Protein 5ZKE (pdb70)

Structure (mmCIF, N/CA/C/O backbone):
data_5ZKE
#
_entry.id   5ZKE
#
_cell.length_a   59.146
_cell.length_b   74.618
_cell.length_c   77.452
_cell.angle_alpha   90.000
_cell.angle_beta   90.000
_cell.angle_gamma   90.000
#
_symmetry.space_group_name_H-M   'P 21 21 21'
#
loop_
_entity.id
_entity.type
_entity.pdbx_description
1 polymer 'Aminoacyl tRNA Synthetase Complex-Interacting Multifunctional Protein p43'
2 water water
#
loop_
_atom_site.group_PDB
_atom_site.id
_atom_site.type_symbol
_atom_site.label_atom_id
_atom_site.label_alt_id
_atom_site.label_comp_id
_atom_site.label_asym_id
_atom_site.label_entity_id
_atom_site.label_seq_id
_atom_site.pdbx_PDB_ins_code
_atom_site.Cartn_x
_atom_site.Cartn_y
_atom_site.Cartn_z
_atom_site.occupancy
_atom_site.B_iso_or_equiv
_atom_site.auth_seq_id
_atom_site.auth_comp_id
_atom_site.auth_asym_id
_atom_site.auth_atom_id
_atom_site.pdbx_PDB_model_num
ATOM 1 N N . GLY A 1 1 ? -24.776 12.943 -21.735 1.00 30.41 -3 GLY B N 1
ATOM 2 C CA . GLY A 1 1 ? -24.648 13.214 -20.283 1.00 31.99 -3 GLY B CA 1
ATOM 3 C C . GLY A 1 1 ? -23.192 13.196 -19.881 1.00 33.00 -3 GLY B C 1
ATOM 4 O O . GLY A 1 1 ? -22.363 12.627 -20.584 1.00 34.56 -3 GLY B O 1
ATOM 10 N N . ALA A 1 2 ? -22.886 13.799 -18.743 1.00 33.88 -2 ALA B N 1
ATOM 11 C CA . ALA A 1 2 ? -21.515 13.824 -18.248 1.00 35.24 -2 ALA B CA 1
ATOM 12 C C . ALA A 1 2 ? -21.115 12.457 -17.710 1.00 37.80 -2 ALA B C 1
ATOM 13 O O . ALA A 1 2 ? -21.941 11.723 -17.159 1.00 39.23 -2 ALA B O 1
ATOM 20 N N . MET A 1 3 ? -19.827 12.123 -17.870 1.00 37.77 -1 MET B N 1
ATOM 21 C CA . MET A 1 3 ? -19.241 10.938 -17.254 1.00 39.94 -1 MET B CA 1
ATOM 22 C C . MET A 1 3 ? -18.970 11.213 -15.780 1.00 40.78 -1 MET B C 1
ATOM 23 O O . MET A 1 3 ? -18.603 12.327 -15.399 1.00 41.55 -1 MET B O 1
ATOM 37 N N . ALA A 1 4 ? -19.109 10.184 -14.956 1.00 40.11 0 ALA B N 1
ATOM 38 C CA . ALA A 1 4 ? -18.871 10.341 -13.529 1.00 39.47 0 ALA B CA 1
ATOM 39 C C . ALA A 1 4 ? -17.386 10.541 -13.231 1.00 37.39 0 ALA B C 1
ATOM 40 O O . ALA A 1 4 ? -16.521 9.861 -13.789 1.00 38.19 0 ALA B O 1
ATOM 47 N N . MET A 1 5 ? -17.095 11.480 -12.341 1.00 35.14 1 MET B N 1
ATOM 48 C CA . MET A 1 5 ? -15.740 11.685 -11.826 1.00 36.83 1 MET B CA 1
ATOM 49 C C . MET A 1 5 ? -15.585 11.073 -10.443 1.00 32.55 1 MET B C 1
ATOM 50 O O . MET A 1 5 ? -14.546 11.235 -9.790 1.00 32.14 1 MET B O 1
ATOM 81 N N . VAL A 1 7 ? -16.295 7.287 -8.889 1.00 21.02 3 VAL B N 1
ATOM 82 C CA . VAL A 1 7 ? -16.680 5.932 -9.287 1.00 22.11 3 VAL B CA 1
ATOM 83 C C . VAL A 1 7 ? -16.129 4.892 -8.341 1.00 21.09 3 VAL B C 1
ATOM 84 O O . VAL A 1 7 ? -14.928 4.842 -8.094 1.00 22.95 3 VAL B O 1
ATOM 97 N N . LEU A 1 8 ? -17.009 4.029 -7.860 1.00 20.18 4 LEU B N 1
ATOM 98 C CA . LEU A 1 8 ? -16.667 2.937 -6.956 1.00 20.10 4 LEU B CA 1
ATOM 99 C C . LEU A 1 8 ? -16.874 1.634 -7.714 1.00 20.57 4 LEU B C 1
ATOM 100 O O . LEU A 1 8 ? -17.980 1.342 -8.167 1.00 22.99 4 LEU B O 1
ATOM 116 N N . THR A 1 9 ? -15.811 0.878 -7.889 1.00 20.74 5 THR B N 1
ATOM 117 C CA A THR A 1 9 ? -15.902 -0.429 -8.534 0.54 22.49 5 THR B CA 1
ATOM 118 C CA B THR A 1 9 ? -15.868 -0.416 -8.538 0.46 20.88 5 THR B CA 1
ATOM 119 C C . THR A 1 9 ? -15.853 -1.505 -7.472 1.00 22.45 5 THR B C 1
ATOM 120 O O . THR A 1 9 ? -15.011 -1.465 -6.564 1.00 20.84 5 THR B O 1
ATOM 141 N N . LEU A 1 10 ? -16.796 -2.436 -7.572 1.00 22.89 6 LEU B N 1
ATOM 142 C CA . LEU A 1 10 ? -17.042 -3.449 -6.560 1.00 25.58 6 LEU B CA 1
ATOM 143 C C . LEU A 1 10 ? -17.173 -4.798 -7.247 1.00 26.13 6 LEU B C 1
ATOM 144 O O . LEU A 1 10 ? -17.254 -4.886 -8.474 1.00 28.97 6 LEU B O 1
ATOM 160 N N . VAL A 1 11 ? -17.218 -5.852 -6.429 1.00 23.72 7 VAL B N 1
ATOM 161 C CA . VAL A 1 11 ? -17.249 -7.231 -6.919 1.00 24.70 7 VAL B CA 1
ATOM 162 C C . VAL A 1 11 ? -18.523 -7.907 -6.418 1.00 25.85 7 VAL B C 1
ATOM 163 O O . VAL A 1 11 ? -18.808 -7.896 -5.219 1.00 25.91 7 VAL B O 1
ATOM 176 N N . GLN A 1 12 ? -19.264 -8.531 -7.326 1.00 29.17 8 GLN B N 1
ATOM 177 C CA . GLN A 1 12 ? -20.451 -9.254 -6.915 1.00 31.67 8 GLN B CA 1
ATOM 178 C C . GLN A 1 12 ? -20.058 -10.452 -6.053 1.00 31.86 8 GLN B C 1
ATOM 179 O O . GLN A 1 12 ? -19.026 -11.096 -6.279 1.00 31.74 8 GLN B O 1
ATOM 193 N N . ASP A 1 13 ? -20.875 -10.725 -5.039 1.00 35.02 9 ASP B N 1
ATOM 194 C CA . ASP A 1 13 ? -20.708 -11.894 -4.174 1.00 38.43 9 ASP B CA 1
ATOM 195 C C . ASP A 1 13 ? -19.363 -11.869 -3.447 1.00 37.24 9 ASP B C 1
ATOM 196 O O . ASP A 1 13 ? -18.711 -12.899 -3.273 1.00 40.65 9 ASP B O 1
ATOM 205 N N . ASP A 1 14 ? -18.930 -10.679 -3.035 1.00 30.32 10 ASP B N 1
ATOM 206 C CA . ASP A 1 14 ? -17.680 -10.502 -2.303 1.00 28.55 10 ASP B CA 1
ATOM 207 C C . ASP A 1 14 ? -18.002 -9.782 -1.001 1.00 24.99 10 ASP B C 1
ATOM 208 O O . ASP A 1 14 ? -18.591 -8.692 -1.017 1.00 24.04 10 ASP B O 1
ATOM 217 N N . VAL A 1 15 ? -17.634 -10.399 0.124 1.00 22.85 11 VAL B N 1
ATOM 218 C CA . VAL A 1 15 ? -17.912 -9.801 1.430 1.00 21.15 11 VAL B CA 1
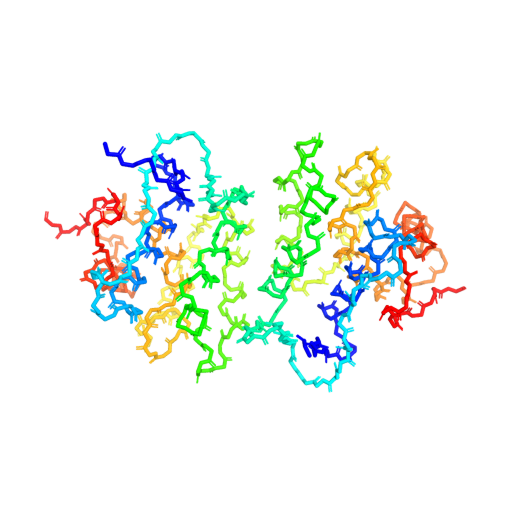ATOM 219 C C . VAL A 1 15 ? -17.339 -8.392 1.526 1.00 19.46 11 VAL B C 1
ATOM 220 O O . VAL A 1 15 ? -17.982 -7.489 2.075 1.00 19.81 11 VAL B O 1
ATOM 233 N N . LYS A 1 16 ? -16.114 -8.182 1.033 1.00 19.38 12 LYS B N 1
ATOM 234 C CA . LYS A 1 16 ? -15.493 -6.862 1.181 1.00 18.94 12 LYS B CA 1
ATOM 235 C C . LYS A 1 16 ? -16.240 -5.797 0.391 1.00 18.62 12 LYS B C 1
ATOM 236 O O . LYS A 1 16 ? -16.367 -4.660 0.856 1.00 18.83 12 LYS B O 1
ATOM 255 N N . SER A 1 17 ? -16.788 -6.160 -0.759 1.00 17.85 13 SER B N 1
ATOM 256 C CA . SER A 1 17 ? -17.624 -5.235 -1.516 1.00 18.85 13 SER B CA 1
ATOM 257 C C . SER A 1 17 ? -18.953 -4.993 -0.828 1.00 17.90 13 SER B C 1
ATOM 258 O O . SER A 1 17 ? -19.489 -3.871 -0.868 1.00 19.31 13 SER B O 1
ATOM 266 N N . ASP A 1 18 ? -19.526 -6.039 -0.234 1.00 18.57 14 ASP B N 1
ATOM 267 C CA . ASP A 1 18 ? -20.750 -5.866 0.531 1.00 19.01 14 ASP B CA 1
ATOM 268 C C . ASP A 1 18 ? -20.537 -4.871 1.676 1.00 16.21 14 ASP B C 1
ATOM 269 O O . ASP A 1 18 ? -21.416 -4.048 1.978 1.00 17.26 14 ASP B O 1
ATOM 278 N N . ILE A 1 19 ? -19.363 -4.916 2.313 1.00 16.32 15 ILE B N 1
ATOM 279 C CA . ILE A 1 19 ? -19.049 -3.950 3.366 1.00 15.14 15 ILE B CA 1
ATOM 280 C C . ILE A 1 19 ? -19.128 -2.531 2.818 1.00 16.11 15 ILE B C 1
ATOM 281 O O . ILE A 1 19 ? -19.746 -1.647 3.415 1.00 16.73 15 ILE B O 1
ATOM 297 N N . LEU A 1 20 ? -18.510 -2.295 1.672 1.00 16.43 16 LEU B N 1
ATOM 298 C CA . LEU A 1 20 ? -18.512 -0.951 1.109 1.00 17.43 16 LEU B CA 1
ATOM 299 C C . LEU A 1 20 ? -19.919 -0.502 0.734 1.00 15.93 16 LEU B C 1
ATOM 300 O O . LEU A 1 20 ? -20.262 0.663 0.936 1.00 17.35 16 LEU B O 1
ATOM 316 N N . LYS A 1 21 ? -20.737 -1.389 0.157 1.00 17.21 17 LYS B N 1
ATOM 317 C CA . LYS A 1 21 ? -22.118 -1.025 -0.144 1.00 17.90 17 LYS B CA 1
ATOM 318 C C . LYS A 1 21 ? -22.876 -0.655 1.122 1.00 16.95 17 LYS B C 1
ATOM 319 O O . LYS A 1 21 ? -23.685 0.281 1.122 1.00 19.02 17 LYS B O 1
ATOM 338 N N . LEU A 1 22 ? -22.675 -1.411 2.193 1.00 17.03 18 LEU B N 1
ATOM 339 C CA . LEU A 1 22 ? -23.366 -1.127 3.449 1.00 17.80 18 LEU B CA 1
ATOM 340 C C . LEU A 1 22 ? -22.851 0.149 4.099 1.00 17.75 18 LEU B C 1
ATOM 341 O O . LEU A 1 22 ? -23.625 0.884 4.736 1.00 17.82 18 LEU B O 1
ATOM 357 N N . VAL A 1 23 ? -21.566 0.468 3.905 1.00 17.47 19 VAL B N 1
ATOM 358 C CA . VAL A 1 23 ? -21.066 1.769 4.350 1.00 17.74 19 VAL B CA 1
ATOM 359 C C . VAL A 1 23 ? -21.786 2.907 3.627 1.00 16.88 19 VAL B C 1
ATOM 360 O O . VAL A 1 23 ? -22.195 3.891 4.254 1.00 18.11 19 VAL B O 1
ATOM 373 N N . LEU A 1 24 ? -21.963 2.790 2.310 1.00 16.90 20 LEU B N 1
ATOM 374 C CA . LEU A 1 24 ? -22.698 3.822 1.576 1.00 17.59 20 LEU B CA 1
ATOM 375 C C . LEU A 1 24 ? -24.124 3.930 2.098 1.00 18.48 20 LEU B C 1
ATOM 376 O O . LEU A 1 24 ? -24.641 5.038 2.288 1.00 19.98 20 LEU B O 1
ATOM 392 N N . ASP A 1 25 ? -24.780 2.788 2.347 1.00 18.83 21 ASP B N 1
ATOM 393 C CA . ASP A 1 25 ? -26.137 2.828 2.880 1.00 20.39 21 ASP B CA 1
ATOM 394 C C . ASP A 1 25 ? -26.175 3.483 4.270 1.00 19.91 21 ASP B C 1
ATOM 395 O O . ASP A 1 25 ? -27.114 4.226 4.588 1.00 21.66 21 ASP B O 1
ATOM 404 N N . PHE A 1 26 ? -25.178 3.198 5.120 1.00 19.05 22 PHE B N 1
ATOM 405 C CA . PHE A 1 26 ? -25.043 3.863 6.419 1.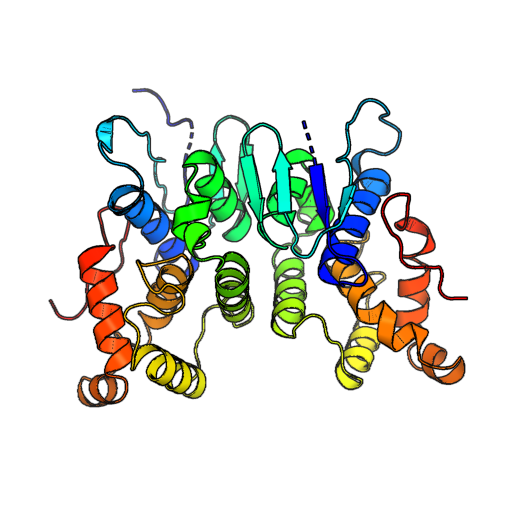00 19.41 22 PHE B CA 1
ATOM 406 C C . PHE A 1 26 ? -24.894 5.369 6.259 1.00 20.70 22 PHE B C 1
ATOM 407 O O . PHE A 1 26 ? -25.542 6.155 6.976 1.00 22.19 22 PHE B O 1
ATOM 424 N N . ILE A 1 27 ? -24.044 5.790 5.322 1.00 20.07 23 ILE B N 1
ATOM 425 C CA . ILE A 1 27 ? -23.853 7.215 5.096 1.00 21.17 23 ILE B CA 1
ATOM 426 C C . ILE A 1 27 ? -25.182 7.851 4.722 1.00 24.06 23 ILE B C 1
ATOM 427 O O . ILE A 1 27 ? -25.567 8.894 5.270 1.00 26.47 23 ILE B O 1
ATOM 443 N N . LYS A 1 28 ? -25.943 7.191 3.856 1.00 24.46 24 LYS B N 1
ATOM 444 C CA . LYS A 1 28 ? -27.229 7.751 3.451 1.00 28.95 24 LYS B CA 1
ATOM 445 C C . LYS A 1 28 ? -28.208 7.785 4.626 1.00 30.57 24 LYS B C 1
ATOM 446 O O . LYS A 1 28 ? -28.946 8.765 4.797 1.00 34.86 24 LYS B O 1
ATOM 465 N N . ALA A 1 29 ? -28.233 6.735 5.447 1.00 31.25 25 ALA B N 1
ATOM 466 C CA . ALA A 1 29 ? -29.265 6.563 6.472 1.00 34.37 25 ALA B CA 1
ATOM 467 C C . ALA A 1 29 ? -28.952 7.297 7.767 1.00 36.61 25 ALA B C 1
ATOM 468 O O . ALA A 1 29 ? -29.866 7.840 8.411 1.00 39.14 25 ALA B O 1
ATOM 475 N N . VAL A 1 30 ? -27.682 7.322 8.160 1.00 36.71 26 VAL B N 1
ATOM 476 C CA . VAL A 1 30 ? -27.272 7.854 9.453 1.00 37.34 26 VAL B CA 1
ATOM 477 C C . VAL A 1 30 ? -26.608 9.219 9.320 1.00 36.51 26 VAL B C 1
ATOM 478 O O . VAL A 1 30 ? -26.785 10.080 10.181 1.00 37.62 26 VAL B O 1
ATOM 491 N N . VAL A 1 31 ? -25.852 9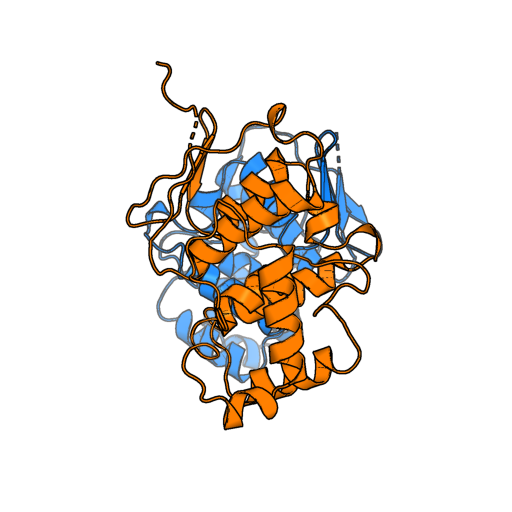.446 8.248 1.00 36.07 27 VAL B N 1
ATOM 492 C CA . VAL A 1 31 ? -24.979 10.615 8.193 1.00 37.16 27 VAL B CA 1
ATOM 493 C C . VAL A 1 31 ? -25.654 11.782 7.478 1.00 39.53 27 VAL B C 1
ATOM 494 O O . VAL A 1 31 ? -25.743 12.879 8.041 1.00 40.59 27 VAL B O 1
ATOM 507 N N . VAL A 1 32 ? -26.116 11.578 6.239 1.00 41.38 28 VAL B N 1
ATOM 508 C CA . VAL A 1 32 ? -26.579 12.681 5.391 1.00 45.96 28 VAL B CA 1
ATOM 509 C C . VAL A 1 32 ? -28.090 12.825 5.518 1.00 49.90 28 VAL B C 1
ATOM 510 O O . VAL A 1 32 ? -28.826 11.832 5.452 1.00 48.74 28 VAL B O 1
ATOM 523 N N . LYS A 1 33 ? -28.549 14.069 5.691 1.00 54.70 29 LYS B N 1
ATOM 524 C CA . LYS A 1 33 ? -29.954 14.348 5.989 0.39 60.53 29 LYS B CA 1
ATOM 525 C C . LYS A 1 33 ? -30.779 14.452 4.711 0.41 63.46 29 LYS B C 1
ATOM 526 O O . LYS A 1 33 ? -31.726 13.682 4.504 1.00 62.67 29 LYS B O 1
ATOM 545 N N . ASP A 1 34 ? -30.460 15.438 3.867 0.68 66.77 30 ASP B N 1
ATOM 546 C CA . ASP A 1 34 ? -31.038 15.568 2.529 1.00 69.86 30 ASP B CA 1
ATOM 547 C C . ASP A 1 34 ? -30.040 14.904 1.584 1.00 70.19 30 ASP B C 1
ATOM 548 O O . ASP A 1 34 ? -29.112 15.541 1.080 1.00 69.82 30 ASP B O 1
ATOM 557 N N . ASP A 1 35 ? -30.228 13.602 1.353 0.81 70.66 31 ASP B N 1
ATOM 558 C CA . ASP A 1 35 ? -29.295 12.852 0.519 0.64 70.91 31 ASP B CA 1
ATOM 559 C C . ASP A 1 35 ? -29.200 13.420 -0.890 0.81 68.46 31 ASP B C 1
ATOM 560 O O . ASP A 1 35 ? -28.222 13.145 -1.592 1.00 67.56 31 ASP B O 1
ATOM 569 N N . GLU A 1 36 ? -30.198 14.196 -1.322 0.96 66.48 32 GLU B N 1
ATOM 570 C CA . GLU A 1 36 ? -30.208 14.723 -2.680 1.00 64.38 32 GLU B CA 1
ATOM 571 C C . GLU A 1 36 ? -29.220 15.866 -2.880 1.00 57.18 32 GLU B C 1
ATOM 572 O O . GLU A 1 36 ? -28.887 16.178 -4.026 0.92 57.55 32 GLU B O 1
ATOM 584 N N . LYS A 1 37 ? -28.746 16.497 -1.806 1.00 50.36 33 LYS B N 1
ATOM 585 C CA . LYS A 1 37 ? -27.688 17.499 -1.898 1.00 45.26 33 LYS B CA 1
ATOM 586 C C . LYS A 1 37 ? -26.300 16.887 -1.815 1.00 39.01 33 LYS B C 1
ATOM 587 O O . LYS A 1 37 ? -25.300 17.607 -1.921 1.00 38.30 33 LYS B O 1
ATOM 606 N N . VAL A 1 38 ? -26.218 15.581 -1.611 1.00 32.64 34 VAL B N 1
ATOM 607 C CA . VAL A 1 38 ? -24.951 14.882 -1.484 1.00 29.96 34 VAL B CA 1
ATOM 608 C C . VAL A 1 38 ? -24.783 13.990 -2.702 1.00 28.11 34 VAL B C 1
ATOM 609 O O . VAL A 1 38 ? -25.717 13.284 -3.093 1.00 30.30 34 VAL B O 1
ATOM 622 N N . ALA A 1 39 ? -23.597 14.030 -3.295 1.00 26.36 35 ALA B N 1
ATOM 623 C CA . ALA A 1 39 ? -23.260 13.179 -4.422 1.00 26.89 35 ALA B CA 1
ATOM 624 C C . ALA A 1 39 ? -22.765 11.836 -3.912 1.00 25.59 35 ALA B C 1
ATOM 625 O O . ALA A 1 39 ? -21.942 11.784 -2.998 1.00 26.86 35 ALA B O 1
ATOM 632 N N . PHE A 1 40 ? -23.268 10.761 -4.503 1.00 23.77 36 PHE B N 1
ATOM 633 C CA . PHE A 1 40 ? -22.754 9.419 -4.257 1.00 22.12 36 PHE B CA 1
ATOM 634 C C . PHE A 1 40 ? -22.023 8.891 -5.485 1.00 21.75 36 PHE B C 1
ATOM 635 O O . PHE A 1 40 ? -22.286 9.325 -6.607 1.00 23.75 36 PHE B O 1
ATOM 652 N N . PRO A 1 41 ? -21.102 7.946 -5.313 1.00 22.24 37 PRO B N 1
ATOM 653 C CA . PRO A 1 41 ? -20.352 7.441 -6.468 1.00 23.26 37 PRO B CA 1
ATOM 654 C C . PRO A 1 41 ? -21.247 6.656 -7.404 1.00 23.16 37 PRO B C 1
ATOM 655 O O . PRO A 1 41 ? -22.225 6.029 -6.991 1.00 24.49 37 PRO B O 1
ATOM 666 N N . GLU A 1 42 ? -20.897 6.693 -8.683 1.00 23.21 38 GLU B N 1
ATOM 667 C CA . GLU A 1 42 ? -21.371 5.666 -9.595 1.00 22.34 38 GLU B CA 1
ATOM 668 C C . GLU A 1 42 ? -20.772 4.331 -9.174 1.00 24.37 38 GLU B C 1
ATOM 669 O O . GLU A 1 42 ? -19.581 4.239 -8.873 1.00 26.55 38 GLU B O 1
ATOM 681 N N . VAL A 1 43 ? -21.594 3.290 -9.152 1.00 23.95 39 VAL B N 1
ATOM 682 C CA . VAL A 1 43 ? -21.147 1.961 -8.754 1.00 23.28 39 VAL B CA 1
ATOM 683 C C . VAL A 1 43 ? -21.036 1.081 -9.998 1.00 23.95 39 VAL B C 1
ATOM 684 O O . VAL A 1 43 ? -21.996 0.947 -10.766 1.00 27.05 39 VAL B O 1
ATOM 697 N N . ARG A 1 44 ? -19.841 0.526 -10.217 1.00 25.03 40 ARG B N 1
ATOM 698 C CA . ARG A 1 44 ? -19.589 -0.432 -11.288 1.00 26.21 40 ARG B CA 1
ATOM 699 C C . ARG A 1 44 ? -19.262 -1.790 -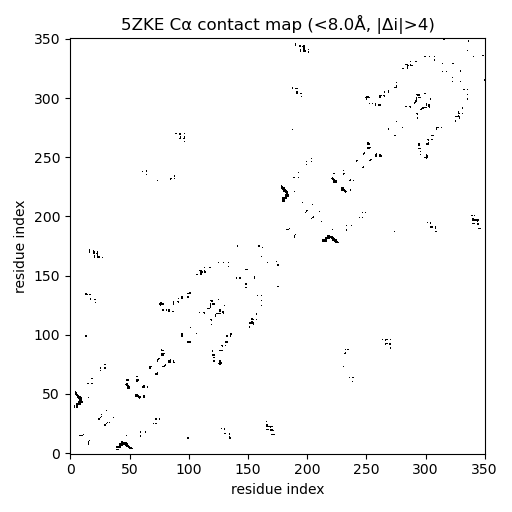10.672 1.00 27.22 40 ARG B C 1
ATOM 700 O O . ARG A 1 44 ? -18.593 -1.866 -9.642 1.00 29.53 40 ARG B O 1
ATOM 721 N N . HIS A 1 45 ? -19.777 -2.862 -11.265 1.00 27.58 41 HIS B N 1
ATOM 722 C CA . HIS A 1 45 ? -19.438 -4.213 -10.823 1.00 27.68 41 HIS B CA 1
ATOM 723 C C . HIS A 1 45 ? -18.432 -4.831 -11.779 1.00 25.40 41 HIS B C 1
ATOM 724 O O . HIS A 1 45 ? -18.743 -5.101 -12.943 1.00 25.84 41 HIS B O 1
ATOM 737 N N . GLU A 1 46 ? -17.226 -5.062 -11.263 1.00 23.23 42 GLU B N 1
ATOM 738 C CA . GLU A 1 46 ? -16.098 -5.578 -12.020 1.00 22.58 42 GLU B CA 1
ATOM 739 C C . GLU A 1 46 ? -15.425 -6.657 -11.188 1.00 23.39 42 GLU B C 1
ATOM 740 O O . GLU A 1 46 ? -16.088 -7.319 -10.387 1.00 25.05 42 GLU B O 1
ATOM 752 N N . LYS A 1 47 ? -14.135 -6.872 -11.361 1.00 24.84 43 LYS B N 1
ATOM 753 C CA . LYS A 1 47 ? -13.484 -7.997 -10.700 1.00 27.31 43 LYS B CA 1
ATOM 754 C C . LYS A 1 47 ? -12.621 -7.608 -9.506 1.00 26.92 43 LYS B C 1
ATOM 755 O O . LYS A 1 47 ? -12.176 -8.503 -8.773 1.00 28.79 43 LYS B O 1
ATOM 774 N N . LYS A 1 48 ? -12.398 -6.309 -9.282 1.00 25.53 44 LYS B N 1
ATOM 775 C CA . LYS A 1 48 ? -11.580 -5.801 -8.196 1.00 26.69 44 LYS B CA 1
ATOM 776 C C . LYS A 1 48 ? -12.219 -4.541 -7.619 1.00 24.28 44 LYS B C 1
ATOM 777 O O . LYS A 1 48 ? -12.885 -3.787 -8.340 1.00 24.73 44 LYS B O 1
ATOM 796 N N . ILE A 1 49 ? -11.983 -4.311 -6.324 1.00 22.99 45 ILE B N 1
ATOM 797 C CA . ILE A 1 49 ? -12.440 -3.099 -5.635 1.00 21.43 45 ILE B CA 1
ATOM 798 C C . ILE A 1 49 ? -11.500 -1.945 -5.943 1.00 22.39 45 ILE B C 1
ATOM 799 O O . ILE A 1 49 ? -10.282 -2.054 -5.752 1.00 23.84 45 ILE B O 1
ATOM 815 N N . SER A 1 50 ? -12.072 -0.813 -6.341 1.00 22.88 46 SER B N 1
ATOM 816 C CA . SER A 1 50 ? -11.302 0.407 -6.543 1.00 24.44 46 SER B CA 1
ATOM 817 C C . SER A 1 50 ? -12.250 1.596 -6.453 1.00 23.22 46 SER B C 1
ATOM 818 O O . SER A 1 50 ? -13.469 1.455 -6.533 1.00 22.40 46 SER B O 1
ATOM 826 N N . PHE A 1 51 ? -11.662 2.772 -6.291 1.00 22.59 47 PHE B N 1
ATOM 827 C CA . PHE A 1 51 ? -12.423 3.994 -6.141 1.00 22.07 47 PHE B CA 1
ATOM 828 C C . PHE A 1 51 ? -11.635 5.085 -6.834 1.00 22.88 47 PHE B C 1
ATOM 829 O O . PHE A 1 51 ? -10.434 5.254 -6.584 1.00 24.46 47 PHE B O 1
ATOM 846 N N . GLN A 1 52 ? -12.303 5.801 -7.719 1.00 22.98 48 GLN B N 1
ATOM 847 C CA . GLN A 1 52 ? -11.688 6.883 -8.461 1.00 23.77 48 GLN B CA 1
ATOM 848 C C . GLN A 1 52 ? -12.401 8.167 -8.079 1.00 23.02 48 GLN B C 1
ATOM 849 O O . GLN A 1 52 ? -13.623 8.240 -8.161 1.00 24.14 48 GLN B O 1
ATOM 863 N N . TYR A 1 53 ? -11.646 9.122 -7.615 1.00 24.46 49 TYR B N 1
ATOM 864 C CA . TYR A 1 53 ? -12.179 10.440 -7.305 1.00 27.90 49 TYR B CA 1
ATOM 865 C C . TYR A 1 53 ? -11.264 11.514 -8.008 1.00 28.05 49 TYR B C 1
ATOM 866 O O . TYR A 1 53 ? -10.156 11.632 -7.610 1.00 27.42 49 TYR B O 1
ATOM 884 N N . LYS A 1 54 ? -11.716 12.151 -9.062 1.00 29.43 50 LYS B N 1
ATOM 885 C CA . LYS A 1 54 ? -10.886 13.108 -9.758 1.00 32.04 50 LYS B CA 1
ATOM 886 C C . LYS A 1 54 ? -9.570 12.429 -10.220 1.00 29.54 50 LYS B C 1
ATOM 887 O O . LYS A 1 54 ? -9.628 11.423 -10.877 1.00 29.58 50 LYS B O 1
ATOM 906 N N . ASP A 1 55 ? -8.413 12.903 -9.809 1.00 28.42 51 ASP B N 1
ATOM 907 C CA . ASP A 1 55 ? -7.129 12.347 -10.276 1.00 28.85 51 ASP B CA 1
ATOM 908 C C . ASP A 1 55 ? -6.622 11.239 -9.335 1.00 28.90 51 ASP B C 1
ATOM 909 O O . ASP A 1 55 ? -5.552 10.729 -9.515 1.00 31.11 51 ASP B O 1
ATOM 918 N N . LYS A 1 56 ? -7.428 10.846 -8.352 1.00 27.13 52 LYS B N 1
ATOM 919 C CA . LYS A 1 56 ? -6.955 9.880 -7.383 1.00 30.41 52 LYS B CA 1
ATOM 920 C C . LYS A 1 56 ? -7.609 8.526 -7.628 1.00 28.74 52 LYS B C 1
ATOM 921 O O . LYS A 1 56 ? -8.812 8.439 -7.869 1.00 27.86 52 LYS B O 1
ATOM 940 N N . GLN A 1 57 ? -6.813 7.468 -7.544 1.00 29.57 53 GLN B N 1
ATOM 941 C CA . GLN A 1 57 ? -7.319 6.105 -7.604 1.00 31.14 53 GLN B CA 1
ATOM 942 C C . GLN A 1 57 ? -6.947 5.410 -6.304 1.00 30.05 53 GLN B C 1
ATOM 943 O O . GLN A 1 57 ? -5.800 5.502 -5.846 1.00 33.44 53 GLN B O 1
ATOM 957 N N . TYR A 1 58 ? -7.907 4.732 -5.712 1.00 26.72 54 TYR B N 1
ATOM 958 C CA . TYR A 1 58 ? -7.670 3.929 -4.528 1.00 26.38 54 TYR B CA 1
ATOM 959 C C . TYR A 1 58 ? -7.996 2.492 -4.889 1.00 26.39 54 TYR B C 1
ATOM 960 O O . TYR A 1 58 ? -8.934 2.249 -5.644 1.00 26.98 54 TYR B O 1
ATOM 978 N N . LYS A 1 59 ? -7.176 1.583 -4.399 1.00 26.76 55 LYS B N 1
ATOM 979 C CA . LYS A 1 59 ? -7.373 0.207 -4.707 1.00 27.49 55 LYS B CA 1
ATOM 980 C C . LYS A 1 59 ? -7.556 -0.668 -3.420 1.00 26.44 55 LYS B C 1
ATOM 981 O O . LYS A 1 59 ? -6.919 -0.424 -2.456 1.00 27.09 55 LYS B O 1
ATOM 1000 N N . GLU A 1 60 ? -8.493 -1.606 -3.467 1.00 26.34 56 GLU B N 1
ATOM 1001 C CA . GLU A 1 60 ? -8.769 -2.584 -2.474 1.00 26.21 56 GLU B CA 1
ATOM 1002 C C . GLU A 1 60 ? -9.565 -2.029 -1.241 1.00 22.90 56 GLU B C 1
ATOM 1003 O O . GLU A 1 60 ? -9.761 -0.852 -1.114 1.00 22.59 56 GLU B O 1
ATOM 1015 N N . LEU A 1 61 ? -9.968 -2.890 -0.321 1.00 21.83 57 LEU B N 1
ATOM 1016 C CA . LEU A 1 61 ? -10.928 -2.445 0.724 1.00 19.99 57 LEU B CA 1
ATOM 1017 C C . LEU A 1 61 ? -10.533 -1.285 1.659 1.00 19.02 57 LEU B C 1
ATOM 1018 O O . LEU A 1 61 ? -11.207 -0.299 1.759 1.00 19.20 57 LEU B O 1
ATOM 1034 N N . PHE A 1 62 ? -9.366 -1.366 2.258 1.00 21.01 58 PHE B N 1
ATOM 1035 C CA . PHE A 1 62 ? -9.082 -0.389 3.302 1.00 20.36 58 PHE B CA 1
ATOM 1036 C C . PHE A 1 62 ? -8.728 0.978 2.736 1.00 21.09 58 PHE B C 1
ATOM 1037 O O . PHE A 1 62 ? -9.181 1.995 3.270 1.00 20.31 58 PHE B O 1
ATOM 1054 N N . CYS A 1 63 ? -7.956 1.028 1.647 1.00 23.37 59 CYS B N 1
ATOM 1055 C CA . CYS A 1 63 ? -7.700 2.310 0.987 1.00 24.21 59 CYS B CA 1
ATOM 1056 C C . CYS A 1 63 ? -8.999 2.960 0.551 1.00 22.86 59 CYS B C 1
ATOM 1057 O O . CYS A 1 63 ? -9.181 4.180 0.673 1.00 23.46 59 CYS B O 1
ATOM 1065 N N . THR A 1 64 ? -9.891 2.166 -0.030 1.00 20.54 60 THR B N 1
ATOM 1066 C CA . THR A 1 64 ? -11.146 2.705 -0.529 1.00 19.93 60 THR B CA 1
ATOM 1067 C C . THR A 1 64 ? -12.029 3.146 0.632 1.00 18.96 60 THR B C 1
ATOM 1068 O O . THR A 1 64 ? -12.670 4.197 0.578 1.00 19.97 60 THR B O 1
ATOM 1079 N N . LEU A 1 65 ? -12.092 2.333 1.685 1.00 18.44 61 LEU B N 1
ATOM 1080 C CA . LEU A 1 65 ? -12.908 2.655 2.844 1.00 18.52 61 LEU B CA 1
ATOM 1081 C C . LEU A 1 65 ? -12.472 3.977 3.446 1.00 20.33 61 LEU B C 1
ATOM 1082 O O . LEU A 1 65 ? -13.299 4.864 3.692 1.00 20.64 61 LEU B O 1
ATOM 1098 N N . TYR A 1 66 ? -11.166 4.150 3.660 1.00 22.68 62 TYR B N 1
ATOM 1099 C CA . TYR A 1 66 ? -10.757 5.396 4.292 1.00 25.84 62 TYR B CA 1
ATOM 1100 C C . TYR A 1 66 ? -10.974 6.601 3.361 1.00 24.50 62 TYR B C 1
ATOM 1101 O O . TYR A 1 66 ? -11.295 7.697 3.838 1.00 25.02 62 TYR B O 1
ATOM 1119 N N . ALA A 1 67 ? -10.844 6.424 2.040 1.00 23.72 63 ALA B N 1
ATOM 1120 C CA . ALA A 1 67 ? -11.114 7.539 1.126 1.00 23.59 63 ALA B CA 1
ATOM 1121 C C . ALA A 1 67 ? -12.583 7.927 1.191 1.00 22.11 63 ALA B C 1
ATOM 1122 O O . ALA A 1 67 ? -12.930 9.111 1.202 1.00 24.03 63 ALA B O 1
ATOM 1129 N N . ILE A 1 68 ? -13.467 6.935 1.251 1.00 19.90 64 ILE B N 1
ATOM 1130 C CA . ILE A 1 68 ? -14.894 7.220 1.342 1.00 20.07 64 ILE B CA 1
ATOM 1131 C C . ILE A 1 68 ? -15.222 7.928 2.654 1.00 18.40 64 ILE B C 1
ATOM 1132 O O . ILE A 1 68 ? -15.992 8.903 2.690 1.00 19.80 64 ILE B O 1
ATOM 1148 N N . ILE A 1 69 ? -14.690 7.419 3.757 1.00 22.46 65 ILE B N 1
ATOM 1149 C CA . ILE A 1 69 ? -14.935 8.035 5.050 1.00 26.51 65 ILE B CA 1
ATOM 1150 C C . ILE A 1 69 ? -14.456 9.474 5.041 1.00 26.68 65 ILE B C 1
ATOM 1151 O O . ILE A 1 69 ? -15.122 10.367 5.571 1.00 26.89 65 ILE B O 1
ATOM 1167 N N . ASP A 1 70 ? -13.315 9.728 4.402 1.00 26.08 66 ASP B N 1
ATOM 1168 C CA . ASP A 1 70 ? -12.785 11.086 4.347 1.00 30.57 66 ASP B CA 1
ATOM 1169 C C . ASP A 1 70 ? -13.712 12.013 3.558 1.00 27.73 66 ASP B C 1
ATOM 1170 O O . ASP A 1 70 ? -13.988 13.147 3.980 1.00 29.87 66 ASP B O 1
ATOM 1179 N N . ILE A 1 71 ? -14.195 11.560 2.399 1.00 24.50 67 ILE B N 1
ATOM 1180 C CA . ILE A 1 71 ? -15.035 12.410 1.561 1.00 24.26 67 ILE B CA 1
ATOM 1181 C C . ILE A 1 71 ? -16.331 12.754 2.276 1.00 22.96 67 ILE B C 1
ATOM 1182 O O . ILE A 1 71 ? -16.809 13.893 2.221 1.00 23.80 67 ILE B O 1
ATOM 1198 N N . TYR A 1 72 ? -16.934 11.772 2.933 1.00 22.30 68 TYR B N 1
ATOM 1199 C CA . TYR A 1 72 ? -18.240 11.964 3.535 1.00 24.02 68 TYR B CA 1
ATOM 1200 C C . TYR A 1 72 ? -18.153 12.468 4.969 1.00 26.72 68 TYR B C 1
ATOM 1201 O O . TYR A 1 72 ? -19.194 12.696 5.588 1.00 29.56 68 TYR B O 1
ATOM 1219 N N . ASP A 1 73 ? -16.938 12.710 5.471 1.00 27.15 69 ASP B N 1
ATOM 1220 C CA . ASP A 1 73 ? -16.703 13.298 6.789 1.00 30.12 69 ASP B CA 1
ATOM 1221 C C . ASP A 1 73 ? -17.509 12.569 7.863 1.00 29.70 69 ASP B C 1
ATOM 1222 O O . ASP A 1 73 ? -18.163 13.180 8.711 1.00 32.74 69 ASP B O 1
ATOM 1231 N N . CYS A 1 74 ? -17.441 11.231 7.831 1.00 26.84 70 CYS B N 1
ATOM 1232 C CA . CYS A 1 74 ? -18.265 10.391 8.705 1.00 26.59 70 CYS B CA 1
ATOM 1233 C C . CYS A 1 74 ? -17.447 9.511 9.642 1.00 24.61 70 CYS B C 1
ATOM 1234 O O . CYS A 1 74 ? -17.945 8.491 10.128 1.00 22.95 70 CYS B O 1
ATOM 1242 N N . TYR A 1 75 ? -16.205 9.896 9.920 1.00 24.91 71 TYR B N 1
ATOM 1243 C CA . TYR A 1 75 ? -15.369 9.102 10.798 1.00 25.86 71 TYR B CA 1
ATOM 1244 C C . TYR A 1 75 ? -15.974 9.000 12.189 1.00 23.39 71 TYR B C 1
ATOM 1245 O O . TYR A 1 75 ? -15.964 7.923 12.804 1.00 23.89 71 TYR B O 1
ATOM 1263 N N . ASN A 1 76 ? -16.491 10.105 12.725 1.00 25.62 72 ASN B N 1
ATOM 1264 C CA . ASN A 1 76 ? -17.028 10.107 14.094 1.00 26.89 72 ASN B CA 1
ATOM 1265 C C . ASN A 1 76 ? -18.157 9.115 14.228 1.00 25.31 72 ASN B C 1
ATOM 1266 O O . ASN A 1 76 ? -18.249 8.377 15.211 1.00 25.67 72 ASN B O 1
ATOM 1277 N N . GLU A 1 77 ? -19.044 9.097 13.228 1.00 24.16 73 GLU B N 1
ATOM 1278 C CA . GLU A 1 77 ? -20.202 8.214 13.269 1.00 23.10 73 GLU B CA 1
ATOM 1279 C C . GLU A 1 77 ? -19.792 6.757 13.106 1.00 21.44 73 GLU B C 1
ATOM 1280 O O . GLU A 1 77 ? -20.287 5.885 13.822 1.00 23.16 73 GLU B O 1
ATOM 1292 N N . LEU A 1 78 ? -18.907 6.468 12.159 1.00 19.71 74 LEU B N 1
ATOM 1293 C CA . LEU A 1 78 ? -18.553 5.072 11.899 1.00 18.71 74 LEU B CA 1
ATOM 1294 C C . LEU A 1 78 ? -17.671 4.477 12.983 1.00 17.42 74 LEU B C 1
ATOM 1295 O O . LEU A 1 78 ? -17.717 3.258 13.208 1.00 18.51 74 LEU B O 1
ATOM 1311 N N . PHE A 1 79 ? -16.868 5.295 13.658 1.00 18.53 75 PHE B N 1
ATOM 1312 C CA . PHE A 1 79 ? -15.936 4.814 14.671 1.00 18.69 75 PHE B CA 1
ATOM 1313 C C . PHE A 1 79 ? -16.347 5.216 16.088 1.00 18.14 75 PHE B C 1
ATOM 1314 O O . PHE A 1 79 ? -15.578 5.017 17.025 1.00 18.65 75 PHE B O 1
ATOM 1331 N N . ASN A 1 80 ? -17.560 5.745 16.270 1.00 18.50 76 ASN B N 1
ATOM 1332 C CA . ASN A 1 80 ? -18.080 6.102 17.595 1.00 20.04 76 ASN B CA 1
ATOM 1333 C C . ASN A 1 80 ? -17.130 7.010 18.380 1.00 20.53 76 ASN B C 1
ATOM 1334 O O . ASN A 1 80 ? -16.880 6.808 19.568 1.00 21.67 76 ASN B O 1
ATOM 1345 N N . GLU A 1 81 ? -16.686 8.018 17.728 1.00 22.01 77 GLU B N 1
ATOM 1346 C CA . GLU A 1 81 ? -15.711 8.929 18.333 1.00 24.28 77 GLU B CA 1
ATOM 1347 C C . GLU A 1 81 ? -16.319 9.622 19.600 1.00 24.13 77 GLU B C 1
ATOM 1348 O O . GLU A 1 81 ? -15.667 9.841 20.585 1.00 24.41 77 GLU B O 1
ATOM 1360 N N . ASP A 1 82 ? -17.585 9.951 19.522 1.00 24.43 78 ASP B N 1
ATOM 1361 C CA . ASP A 1 82 ? -18.273 10.603 20.634 1.00 26.17 78 ASP B CA 1
ATOM 1362 C C . ASP A 1 82 ? -18.405 9.712 21.870 1.00 25.58 78 ASP B C 1
ATOM 1363 O O . ASP A 1 82 ? -18.734 10.219 22.947 1.00 28.37 78 ASP B O 1
ATOM 1372 N N . GLU A 1 83 ? -18.182 8.403 21.741 1.00 22.74 79 GLU B N 1
ATOM 1373 C CA . GLU A 1 83 ? -18.142 7.475 22.865 1.00 21.85 79 GLU B CA 1
ATOM 1374 C C . GLU A 1 83 ? -16.717 7.111 23.272 1.00 21.18 79 GLU B C 1
ATOM 1375 O O . GLU A 1 83 ? -16.532 6.301 24.194 1.00 22.16 79 GLU B O 1
ATOM 1387 N N . GLY A 1 84 ? -15.717 7.672 22.601 1.00 20.65 80 GLY B N 1
ATOM 1388 C CA . GLY A 1 84 ? -14.344 7.297 22.868 1.00 19.78 80 GLY B CA 1
ATOM 1389 C C . GLY A 1 84 ? -14.019 5.888 22.442 1.00 19.80 80 GLY B C 1
ATOM 1390 O O . GLY A 1 84 ? -13.123 5.272 23.017 1.00 20.99 80 GLY B O 1
ATOM 1394 N N . LYS A 1 85 ? -14.673 5.393 21.397 1.00 19.06 81 LYS B N 1
ATOM 1395 C CA . LYS A 1 85 ? -14.593 3.994 21.013 1.00 18.32 81 LYS B CA 1
ATOM 1396 C C . LYS A 1 85 ? -13.862 3.757 19.693 1.00 17.95 81 LYS B C 1
ATOM 1397 O O . LYS A 1 85 ? -14.014 2.693 19.093 1.00 18.13 81 LYS B O 1
ATOM 1416 N N . VAL A 1 86 ? -13.045 4.698 19.216 1.00 17.36 82 VAL B N 1
ATOM 1417 C CA . VAL A 1 86 ? -12.330 4.457 17.954 1.00 17.80 82 VAL B CA 1
ATOM 1418 C C . VAL A 1 86 ? -11.443 3.216 18.062 1.00 17.28 82 VAL B C 1
ATOM 1419 O O . VAL A 1 86 ? -11.449 2.355 17.170 1.00 18.24 82 VAL B O 1
ATOM 1432 N N . SER A 1 87 ? -10.645 3.127 19.129 1.00 19.65 83 SER B N 1
ATOM 1433 C CA . SER A 1 87 ? -9.723 2.006 19.279 1.00 20.06 83 SER B CA 1
ATOM 1434 C C . SER A 1 87 ? -10.472 0.680 19.350 1.00 19.98 83 SER B C 1
ATOM 1435 O O . SER A 1 87 ? -10.068 -0.299 18.726 1.00 20.92 83 SER B O 1
ATOM 1443 N N . GLU A 1 88 ? -11.594 0.646 20.061 1.00 19.56 84 GLU B N 1
ATOM 1444 C CA . GLU A 1 88 ? -12.376 -0.586 20.150 1.00 19.48 84 GLU B CA 1
ATOM 1445 C C . GLU A 1 88 ? -12.887 -1.001 18.779 1.00 17.15 84 GLU B C 1
ATOM 1446 O O . GLU A 1 88 ? -12.833 -2.177 18.394 1.00 18.13 84 GLU B O 1
ATOM 1458 N N . ASN A 1 89 ? -13.398 -0.049 18.013 1.00 16.75 85 ASN B N 1
ATOM 1459 C CA . ASN A 1 89 ? -13.821 -0.355 16.653 1.00 17.70 85 ASN B CA 1
ATOM 1460 C C . ASN A 1 89 ? -12.654 -0.889 15.818 1.00 18.09 85 ASN B C 1
ATOM 1461 O O . ASN A 1 89 ? -12.798 -1.881 15.096 1.00 18.88 85 ASN B O 1
ATOM 1472 N N . GLU A 1 90 ? -11.483 -0.244 15.908 1.00 18.31 86 GLU B N 1
ATOM 1473 C CA . GLU A 1 90 ? -10.318 -0.722 15.163 1.00 20.38 86 GLU B CA 1
ATOM 1474 C C . GLU A 1 90 ? -9.950 -2.138 15.572 1.00 19.80 86 GLU B C 1
ATOM 1475 O O . GLU A 1 90 ? -9.650 -2.972 14.715 1.00 20.99 86 GLU B O 1
ATOM 1487 N N . GLU A 1 91 ? -9.974 -2.429 16.880 1.00 19.79 87 GLU B N 1
ATOM 1488 C CA . GLU A 1 91 ? -9.600 -3.753 17.374 1.00 21.70 87 GLU B CA 1
ATOM 1489 C C . GLU A 1 91 ? -10.422 -4.845 16.690 1.00 20.10 87 GLU B C 1
ATOM 1490 O O . GLU A 1 91 ? -9.879 -5.838 16.180 1.00 21.66 87 GLU B O 1
ATOM 1502 N N . PHE A 1 92 ? -11.733 -4.643 16.619 1.00 17.89 88 PHE B N 1
ATOM 1503 C CA . PHE A 1 92 ? -12.604 -5.628 15.982 1.00 17.78 88 PHE B CA 1
ATOM 1504 C C . PHE A 1 92 ? -12.369 -5.721 14.477 1.00 16.66 88 PHE B C 1
ATOM 1505 O O . PHE A 1 92 ? -12.333 -6.820 13.923 1.00 18.41 88 PHE B O 1
ATOM 1522 N N . ILE A 1 93 ? -12.292 -4.585 13.770 1.00 18.41 89 ILE B N 1
ATOM 1523 C CA . ILE A 1 93 ? -12.335 -4.714 12.312 1.00 21.08 89 ILE B CA 1
ATOM 1524 C C . ILE A 1 93 ? -11.043 -5.338 11.804 1.00 21.90 89 ILE B C 1
ATOM 1525 O O . ILE A 1 93 ? -11.063 -6.128 10.852 1.00 22.99 89 ILE B O 1
ATOM 1541 N N . PHE A 1 94 ? -9.910 -5.061 12.461 1.00 22.50 90 PHE B N 1
ATOM 1542 C CA . PHE A 1 94 ? -8.651 -5.643 12.023 1.00 23.25 90 PHE B CA 1
ATOM 1543 C C . PHE A 1 94 ? -8.469 -7.076 12.531 1.00 22.97 90 PHE B C 1
ATOM 1544 O O . PHE A 1 94 ? -7.841 -7.889 11.843 1.00 23.90 90 PHE B O 1
ATOM 1561 N N . HIS A 1 95 ? -9.116 -7.437 13.647 1.00 22.29 91 HIS B N 1
ATOM 1562 C CA . HIS A 1 95 ? -9.216 -8.844 14.028 1.00 21.90 91 HIS B CA 1
ATOM 1563 C C . HIS A 1 95 ? -9.957 -9.641 12.964 1.00 20.35 91 HIS B C 1
ATOM 1564 O O . HIS A 1 95 ? -9.491 -10.698 12.509 1.00 20.18 91 HIS B O 1
ATOM 1577 N N . LEU A 1 96 ? -11.116 -9.144 12.544 1.00 18.61 92 LEU B N 1
ATOM 1578 C CA . LEU A 1 96 ? -11.893 -9.866 11.545 1.00 19.60 92 LEU B CA 1
ATOM 1579 C C . LEU A 1 96 ? -11.150 -9.925 10.214 1.00 19.63 92 LEU B C 1
ATOM 1580 O O . LEU A 1 96 ? -11.122 -10.964 9.543 1.00 20.05 92 LEU B O 1
ATOM 1596 N N . ALA A 1 97 ? -10.522 -8.826 9.825 1.00 20.96 93 ALA B N 1
ATOM 1597 C CA . ALA A 1 97 ? -9.758 -8.806 8.580 1.00 22.19 93 ALA B CA 1
ATOM 1598 C C . ALA A 1 97 ? -8.607 -9.810 8.607 1.00 22.09 93 ALA B C 1
ATOM 1599 O O . ALA A 1 97 ? -8.328 -10.478 7.601 1.00 23.46 93 ALA B O 1
ATOM 1606 N N . SER A 1 98 ? -7.920 -9.928 9.746 1.00 22.89 94 SER B N 1
ATOM 1607 C CA A SER A 1 98 ? -6.847 -10.901 9.858 0.54 24.19 94 SER B CA 1
ATOM 1608 C CA B SER A 1 98 ? -6.842 -10.900 9.851 0.46 25.05 94 SER B CA 1
ATOM 1609 C C . SER A 1 98 ? -7.361 -12.327 9.709 1.00 24.16 94 SER B C 1
ATOM 1610 O O . SER A 1 98 ? -6.651 -13.198 9.169 1.00 27.22 94 SER B O 1
ATOM 1625 N N . ASP A 1 99 ? -8.582 -12.577 10.161 1.00 24.11 95 ASP B N 1
ATOM 1626 C CA . ASP A 1 99 ? -9.267 -13.858 10.014 1.00 25.87 95 ASP B CA 1
ATOM 1627 C C . ASP A 1 99 ? -9.926 -14.008 8.647 1.00 26.45 95 ASP B C 1
ATOM 1628 O O . ASP A 1 99 ? -10.688 -14.963 8.430 1.00 27.28 95 ASP B O 1
ATOM 1637 N N . LYS A 1 100 ? -9.636 -13.097 7.716 1.00 25.32 96 LYS B N 1
ATOM 1638 C CA . LYS A 1 100 ? -10.155 -13.172 6.358 1.00 26.56 96 LYS B CA 1
ATOM 1639 C C . LYS A 1 100 ? -11.681 -13.202 6.347 1.00 25.66 96 LYS B C 1
ATOM 1640 O O . LYS A 1 100 ? -12.298 -13.868 5.504 1.00 28.26 96 LYS B O 1
ATOM 1659 N N . PHE A 1 101 ? -12.280 -12.478 7.300 1.00 24.11 97 PHE B N 1
ATOM 1660 C CA . PHE A 1 101 ? -13.719 -12.254 7.336 1.00 24.90 97 PHE B CA 1
ATOM 1661 C C . PHE A 1 101 ? -14.499 -13.538 7.602 1.00 25.95 97 PHE B C 1
ATOM 1662 O O . PHE A 1 101 ? -15.669 -13.650 7.233 1.00 27.41 97 PHE B O 1
ATOM 1679 N N . LYS A 1 102 ? -13.859 -14.504 8.249 1.00 28.14 98 LYS B N 1
ATOM 1680 C CA . LYS A 1 102 ? -14.496 -15.765 8.618 1.00 29.86 98 LYS B CA 1
ATOM 1681 C C . LYS A 1 102 ? -14.617 -15.835 10.135 1.00 29.88 98 LYS B C 1
ATOM 1682 O O . LYS A 1 102 ? -13.693 -15.430 10.855 1.00 29.81 98 LYS B O 1
ATOM 1701 N N . LEU A 1 103 ? -15.734 -16.391 10.614 1.00 31.67 99 LEU B N 1
ATOM 1702 C CA . LEU A 1 103 ? -15.972 -16.637 12.036 1.00 34.47 99 LEU B CA 1
ATOM 1703 C C . LEU A 1 103 ? -16.120 -18.131 12.292 1.00 40.00 99 LEU B C 1
ATOM 1704 O O . LEU A 1 103 ? -16.968 -18.782 11.677 1.00 43.04 99 LEU B O 1
ATOM 1720 N N . LYS A 1 104 ? -15.352 -18.654 13.240 1.00 43.12 100 LYS B N 1
ATOM 1721 C CA . LYS A 1 104 ? -15.506 -20.040 13.669 1.00 48.10 100 LYS B CA 1
ATOM 1722 C C . LYS A 1 104 ? -16.666 -20.170 14.662 1.00 47.44 100 LYS B C 1
ATOM 1723 O O . LYS A 1 104 ? -17.195 -19.181 15.177 1.00 43.58 100 LYS B O 1
ATOM 1742 N N . GLN A 1 105 ? -17.054 -21.422 14.941 1.00 49.30 101 GLN B N 1
ATOM 1743 C CA . GLN A 1 105 ? -18.123 -21.678 15.907 1.00 51.86 101 GLN B CA 1
ATOM 1744 C C . GLN A 1 105 ? -17.872 -20.932 17.209 1.00 47.87 101 GLN B C 1
ATOM 1745 O O . GLN A 1 105 ? -18.807 -20.411 17.833 1.00 44.73 101 GLN B O 1
ATOM 1759 N N . LEU A 1 106 ? -16.607 -20.869 17.629 1.00 47.32 102 LEU B N 1
ATOM 1760 C CA . LEU A 1 106 ? -16.259 -20.218 18.887 1.00 47.42 102 LEU B CA 1
ATOM 1761 C C . LEU A 1 106 ? -16.418 -18.707 18.789 1.00 43.25 102 LEU B C 1
ATOM 1762 O O . LEU A 1 106 ? -16.844 -18.061 19.750 1.00 41.06 102 LEU B O 1
ATOM 1778 N N . ASP A 1 107 ? -16.036 -18.120 17.655 1.00 41.34 103 ASP B N 1
ATOM 1779 C CA . ASP A 1 107 ? -16.221 -16.684 17.476 1.00 37.55 103 ASP B CA 1
ATOM 1780 C C . ASP A 1 107 ? -17.702 -16.322 17.496 1.00 32.92 103 ASP B C 1
ATOM 1781 O O . ASP A 1 107 ? -18.093 -15.272 18.020 1.00 30.77 103 ASP B O 1
ATOM 1790 N N . MET A 1 108 ? -18.543 -17.184 16.933 1.00 31.87 104 MET B N 1
ATOM 1791 C CA . MET A 1 108 ? -19.979 -16.967 17.011 1.00 28.83 104 MET B CA 1
ATOM 1792 C C . MET A 1 108 ? -20.467 -17.028 18.445 1.00 27.59 104 MET B C 1
ATOM 1793 O O . MET A 1 108 ? -21.298 -16.216 18.863 1.00 25.79 104 MET B O 1
ATOM 1807 N N . LYS A 1 109 ? -19.984 -17.998 19.215 1.00 31.04 105 LYS B N 1
ATOM 1808 C CA . LYS A 1 109 ? -20.401 -18.088 20.604 1.00 34.22 105 LYS B CA 1
ATOM 1809 C C . LYS A 1 109 ? -20.047 -16.810 21.357 1.00 32.90 105 LYS B C 1
ATOM 1810 O O . LYS A 1 109 ? -20.873 -16.261 22.099 1.00 32.50 105 LYS B O 1
ATOM 1829 N N . HIS A 1 110 ? -18.825 -16.306 21.156 1.00 31.96 106 HIS B N 1
ATOM 1830 C CA . HIS A 1 110 ? -18.394 -15.097 21.856 1.00 32.97 106 HIS B CA 1
ATOM 1831 C C . HIS A 1 110 ? -19.181 -13.874 21.401 1.00 28.93 106 HIS B C 1
ATOM 1832 O O . HIS A 1 110 ? -19.543 -13.018 22.215 1.00 28.13 106 HIS B O 1
ATOM 1845 N N . LEU A 1 111 ? -19.450 -13.768 20.105 1.00 26.31 107 LEU B N 1
ATOM 1846 C CA . LEU A 1 111 ? -20.241 -12.648 19.609 1.00 23.63 107 LEU B CA 1
ATOM 1847 C C . LEU A 1 111 ? -21.653 -12.698 20.175 1.00 22.49 107 LEU B C 1
ATOM 1848 O O . LEU A 1 111 ? -22.228 -11.666 20.554 1.00 21.58 107 LEU B O 1
ATOM 1864 N N . ASN A 1 112 ? -22.226 -13.896 20.249 1.00 22.69 108 ASN B N 1
ATOM 1865 C CA . ASN A 1 112 ? -23.559 -14.032 20.822 1.00 23.33 108 ASN B CA 1
ATOM 1866 C C . ASN A 1 112 ? -23.573 -13.601 22.294 1.00 23.61 108 ASN B C 1
ATOM 1867 O O . ASN A 1 112 ? -24.526 -12.952 22.738 1.00 24.95 108 ASN B O 1
ATOM 1878 N N . ASP A 1 113 ? -22.512 -13.927 23.059 1.00 24.44 109 ASP B N 1
ATOM 1879 C CA . ASP A 1 113 ? -22.412 -13.472 24.448 1.00 27.03 109 ASP B CA 1
ATOM 1880 C C . ASP A 1 113 ? -22.304 -11.957 24.522 1.00 26.48 109 ASP B C 1
ATOM 1881 O O . ASP A 1 113 ? -22.952 -11.309 25.356 1.00 27.77 109 ASP B O 1
ATOM 1890 N N . LEU A 1 114 ? -21.495 -11.373 23.643 1.00 25.31 110 LEU B N 1
ATOM 1891 C CA . LEU A 1 114 ? -21.295 -9.938 23.663 1.00 24.95 110 LEU B CA 1
ATOM 1892 C C . LEU A 1 114 ? -22.607 -9.198 23.408 1.00 24.27 110 LEU B C 1
ATOM 1893 O O . LEU A 1 114 ? -22.877 -8.173 24.041 1.00 27.13 110 LEU B O 1
ATOM 1909 N N . LEU A 1 115 ? -23.451 -9.724 22.517 1.00 21.74 111 LEU B N 1
ATOM 1910 C CA . LEU A 1 115 ? -24.708 -9.085 22.145 1.00 21.99 111 LEU B CA 1
ATOM 1911 C C . LEU A 1 115 ? -25.864 -9.410 23.098 1.00 24.61 111 LEU B C 1
ATOM 1912 O O . LEU A 1 115 ? -26.995 -8.963 22.862 1.00 25.28 111 LEU B O 1
ATOM 1928 N N . CYS A 1 116 ? -25.623 -10.165 24.166 1.00 24.49 112 CYS B N 1
ATOM 1929 C CA . CYS A 1 116 ? -26.698 -10.456 25.102 1.00 27.13 112 CYS B CA 1
ATOM 1930 C C . CYS A 1 116 ? -27.286 -9.172 25.673 1.00 30.30 112 CYS B C 1
ATOM 1931 O O . CYS A 1 116 ? -28.509 -8.956 25.648 1.00 32.59 112 CYS B O 1
ATOM 1939 N N . GLU A 1 117 ? -26.445 -8.315 26.158 1.00 31.84 113 GLU B N 1
ATOM 1940 C CA . GLU A 1 117 ? -26.990 -7.133 26.767 1.00 40.14 113 GLU B CA 1
ATOM 1941 C C . GLU A 1 117 ? -26.933 -5.858 25.895 1.00 42.49 113 GLU B C 1
ATOM 1942 O O . GLU A 1 117 ? -27.467 -4.829 26.263 1.00 44.28 113 GLU B O 1
ATOM 1954 N N . LYS A 1 118 ? -26.411 -6.004 24.682 1.00 42.06 114 LYS B N 1
ATOM 1955 C CA . LYS A 1 118 ? -26.115 -4.878 23.792 1.00 39.55 114 LYS B CA 1
ATOM 1956 C C . LYS A 1 118 ? -26.888 -4.939 22.469 1.00 34.91 114 LYS B C 1
ATOM 1957 O O . LYS A 1 118 ? -27.027 -6.001 21.858 1.00 34.09 114 LYS B O 1
ATOM 1976 N N . SER A 1 119 ? -27.342 -3.769 21.999 1.00 32.26 115 SER B N 1
ATOM 1977 C CA . SER A 1 119 ? -27.933 -3.661 20.667 1.00 30.44 115 SER B CA 1
ATOM 1978 C C . SER A 1 119 ? -26.892 -3.764 19.566 1.00 25.37 115 SER B C 1
ATOM 1979 O O . SER A 1 119 ? -27.204 -4.249 18.469 1.00 23.57 115 SER B O 1
ATOM 1987 N N . TYR A 1 120 ? -25.668 -3.278 19.817 1.00 24.45 116 TYR B N 1
ATOM 1988 C CA . TYR A 1 120 ? -24.611 -3.217 18.816 1.00 20.78 116 TYR B CA 1
ATOM 1989 C C . TYR A 1 120 ? -23.340 -3.837 19.388 1.00 20.08 116 TYR B C 1
ATOM 1990 O O . TYR A 1 120 ? -23.203 -4.002 20.597 1.00 22.94 116 TYR B O 1
ATOM 2008 N N . ILE A 1 121 ? -22.395 -4.178 18.513 1.00 18.32 117 ILE B N 1
ATOM 2009 C CA . ILE A 1 121 ? -21.232 -4.938 18.963 1.00 20.49 117 ILE B CA 1
ATOM 2010 C C . ILE A 1 121 ? -20.325 -4.067 19.828 1.00 20.45 117 ILE B C 1
ATOM 2011 O O . ILE A 1 121 ? -19.814 -4.513 20.861 1.00 22.31 117 ILE B O 1
ATOM 2027 N N . VAL A 1 122 ? -20.080 -2.828 19.384 1.00 19.02 118 VAL B N 1
ATOM 2028 C CA . VAL A 1 122 ? -19.195 -1.883 20.054 1.00 18.97 118 VAL B CA 1
ATOM 2029 C C . VAL A 1 122 ? -19.974 -0.727 20.689 1.00 18.81 118 VAL B C 1
ATOM 2030 O O . VAL A 1 122 ? -19.840 -0.451 21.885 1.00 21.40 118 VAL B O 1
ATOM 2043 N N . SER A 1 123 ? -20.752 -0.014 19.894 1.00 20.00 119 SER B N 1
ATOM 2044 C CA . SER A 1 123 ? -21.436 1.183 20.349 1.00 21.62 119 SER B CA 1
ATOM 2045 C C . SER A 1 123 ? -22.553 0.858 21.334 1.00 23.95 119 SER B C 1
ATOM 2046 O O . SER A 1 123 ? -23.198 -0.191 21.252 1.00 24.94 119 SER B O 1
ATOM 2054 N N . ASN A 1 124 ? -22.797 1.792 22.256 1.00 24.88 120 ASN B N 1
ATOM 2055 C CA . ASN A 1 124 ? -24.012 1.804 23.057 1.00 28.02 120 ASN B CA 1
ATOM 2056 C C . ASN A 1 124 ? -25.094 2.720 22.474 1.00 28.65 120 ASN B C 1
ATOM 2057 O O . ASN A 1 124 ? -26.116 2.949 23.141 1.00 31.74 120 ASN B O 1
ATOM 2068 N N . ARG A 1 125 ? -24.898 3.254 21.263 1.00 27.62 121 ARG B N 1
ATOM 2069 C CA . ARG A 1 125 ? -25.799 4.269 20.719 1.00 28.90 121 ARG B CA 1
ATOM 2070 C C . ARG A 1 125 ? -26.371 3.927 19.352 1.00 27.00 121 ARG B C 1
ATOM 2071 O O . ARG A 1 125 ? -27.589 4.044 19.154 1.00 28.23 121 ARG B O 1
ATOM 2092 N N . HIS A 1 126 ? -25.534 3.555 18.388 1.00 24.96 122 HIS B N 1
ATOM 2093 C CA . HIS A 1 126 ? -25.990 3.287 17.034 1.00 23.48 122 HIS B CA 1
ATOM 2094 C C . HIS A 1 126 ? -24.980 2.366 16.364 1.00 21.83 122 HIS B C 1
ATOM 2095 O O . HIS A 1 126 ? -23.878 2.142 16.873 1.00 20.96 122 HIS B O 1
ATOM 2108 N N . ALA A 1 127 ? -25.357 1.845 15.208 1.00 22.22 123 ALA B N 1
ATOM 2109 C CA . ALA A 1 127 ? -24.461 0.939 14.491 1.00 20.21 123 ALA B CA 1
ATOM 2110 C C . ALA A 1 127 ? -23.153 1.640 14.149 1.00 18.76 123 ALA B C 1
ATOM 2111 O O . ALA A 1 127 ? -23.101 2.852 13.947 1.00 20.91 123 ALA B O 1
ATOM 2118 N N . SER A 1 128 ? -22.098 0.858 14.038 1.00 18.80 124 SER B N 1
ATOM 2119 C CA . SER A 1 128 ? -20.779 1.375 13.714 1.00 18.63 124 SER B CA 1
ATOM 2120 C C . SER A 1 128 ? -20.171 0.518 12.619 1.00 15.93 124 SER B C 1
ATOM 2121 O O . SER A 1 128 ? -20.766 -0.461 12.160 1.00 16.69 124 SER B O 1
ATOM 2129 N N . ILE A 1 129 ? -18.955 0.896 12.218 1.00 15.70 125 ILE B N 1
ATOM 2130 C CA . ILE A 1 129 ? -18.204 0.129 11.234 1.00 16.16 125 ILE B CA 1
ATOM 2131 C C . ILE A 1 129 ? -18.100 -1.346 11.628 1.00 16.15 125 ILE B C 1
ATOM 2132 O O . ILE A 1 129 ? -18.059 -2.216 10.755 1.00 16.55 125 ILE B O 1
ATOM 2148 N N . VAL A 1 130 ? -18.029 -1.647 12.920 1.00 16.29 126 VAL B N 1
ATOM 2149 C CA . VAL A 1 130 ? -17.923 -3.040 13.344 1.00 15.77 126 VAL B CA 1
ATOM 2150 C C . VAL A 1 130 ? -19.189 -3.807 13.014 1.00 16.27 126 VAL B C 1
ATOM 2151 O O . VAL A 1 130 ? -19.126 -4.953 12.559 1.00 17.14 126 VAL B O 1
ATOM 2164 N N . ASP A 1 131 ? -20.351 -3.228 13.281 1.00 15.74 127 ASP B N 1
ATOM 2165 C CA . ASP A 1 131 ? -21.580 -3.930 12.926 1.00 15.86 127 ASP B CA 1
ATOM 2166 C C . ASP A 1 131 ? -21.645 -4.183 11.434 1.00 15.91 127 ASP B C 1
ATOM 2167 O O . ASP A 1 131 ? -22.133 -5.232 10.989 1.00 17.54 127 ASP B O 1
ATOM 2176 N N . ILE A 1 132 ? -21.187 -3.216 10.635 1.00 15.40 128 ILE B N 1
ATOM 2177 C CA . ILE A 1 132 ? -21.184 -3.386 9.184 1.00 15.92 128 ILE B CA 1
ATOM 2178 C C . ILE A 1 132 ? -20.291 -4.558 8.773 1.00 17.32 128 ILE B C 1
ATOM 2179 O O . ILE A 1 132 ? -20.701 -5.421 7.979 1.00 16.76 128 ILE B O 1
ATOM 2195 N N . PHE A 1 133 ? -19.043 -4.575 9.262 1.00 16.58 129 PHE B N 1
ATOM 2196 C CA . PHE A 1 133 ? -18.109 -5.645 8.920 1.00 15.83 129 PHE B CA 1
ATOM 2197 C C . PHE A 1 133 ? -18.678 -7.003 9.305 1.00 16.08 129 PHE B C 1
ATOM 2198 O O . PHE A 1 133 ? -18.622 -7.954 8.516 1.00 17.54 129 PHE B O 1
ATOM 2215 N N . TYR A 1 134 ? -19.177 -7.119 10.538 1.00 15.71 130 TYR B N 1
ATOM 2216 C CA . TYR A 1 134 ? -19.659 -8.403 11.031 1.00 16.70 130 TYR B CA 1
ATOM 2217 C C . TYR A 1 134 ? -20.954 -8.826 10.347 1.00 16.83 130 TYR B C 1
ATOM 2218 O O . TYR A 1 134 ? -21.138 -10.013 10.058 1.00 17.44 130 TYR B O 1
ATOM 2236 N N . PHE A 1 135 ? -21.837 -7.876 10.024 1.00 16.50 131 PHE B N 1
ATOM 2237 C CA . PHE A 1 135 ? -23.068 -8.229 9.320 1.00 16.52 131 PHE B CA 1
ATOM 2238 C C . PHE A 1 135 ? -22.748 -8.926 8.009 1.00 16.69 131 PHE B C 1
ATOM 2239 O O . PHE A 1 135 ? -23.313 -9.976 7.680 1.00 17.68 131 PHE B O 1
ATOM 2256 N N . CYS A 1 136 ? -21.830 -8.351 7.237 1.00 17.53 132 CYS B N 1
ATOM 2257 C CA . CYS A 1 136 ? -21.500 -8.910 5.937 1.00 17.72 132 CYS B CA 1
ATOM 2258 C C . CYS A 1 136 ? -20.766 -10.235 6.062 1.00 18.47 132 CYS B C 1
ATOM 2259 O O . CYS A 1 136 ? -20.902 -11.104 5.189 1.00 20.90 132 CYS B O 1
ATOM 2267 N N . SER A 1 137 ? -20.028 -10.424 7.155 1.00 18.89 133 SER B N 1
ATOM 2268 C CA . SER A 1 137 ? -19.258 -11.648 7.347 1.00 19.21 133 SER B CA 1
ATOM 2269 C C . SER A 1 137 ? -20.120 -12.777 7.888 1.00 19.95 133 SER B C 1
ATOM 2270 O O . SER A 1 137 ? -19.843 -13.944 7.596 1.00 22.91 133 SER B O 1
ATOM 2278 N N . VAL A 1 138 ? -21.156 -12.457 8.672 1.00 20.24 134 VAL B N 1
ATOM 2279 C CA . VAL A 1 138 ? -22.031 -13.503 9.198 1.00 20.61 134 VAL B CA 1
ATOM 2280 C C . VAL A 1 138 ? -23.175 -13.830 8.260 1.00 21.28 134 VAL B C 1
ATOM 2281 O O . VAL A 1 138 ? -23.850 -14.846 8.470 1.00 22.26 134 VAL B O 1
ATOM 2294 N N . TYR A 1 139 ? -23.412 -13.006 7.232 1.00 19.69 135 TYR B N 1
ATOM 2295 C CA . TYR A 1 139 ? -24.530 -13.231 6.328 1.00 21.32 135 TYR B CA 1
ATOM 2296 C C . TYR A 1 139 ? -24.564 -14.668 5.809 1.00 23.36 135 TYR B C 1
ATOM 22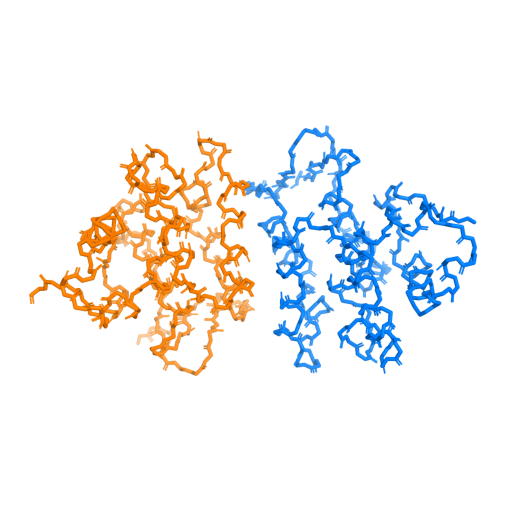97 O O . TYR A 1 139 ? -25.589 -15.353 5.918 1.00 23.94 135 TYR B O 1
ATOM 2315 N N . LYS A 1 140 ? -23.463 -15.135 5.213 1.00 25.37 136 LYS B N 1
ATOM 2316 C CA . LYS A 1 140 ? -23.486 -16.466 4.598 1.00 28.20 136 LYS B CA 1
ATOM 2317 C C . LYS A 1 140 ? -23.753 -17.559 5.621 1.00 28.41 136 LYS B C 1
ATOM 2318 O O . LYS A 1 140 ? -24.705 -18.339 5.435 1.00 30.46 136 LYS B O 1
ATOM 2337 N N . PRO A 1 141 ? -22.977 -17.686 6.701 1.00 28.42 137 PRO B N 1
ATOM 2338 C CA . PRO A 1 141 ? -23.262 -18.767 7.658 1.00 29.42 137 PRO B CA 1
ATOM 2339 C C . PRO A 1 141 ? -24.645 -18.674 8.268 1.00 28.73 137 PRO B C 1
ATOM 2340 O O . PRO A 1 141 ? -25.293 -19.708 8.476 1.00 31.67 137 PRO B O 1
ATOM 2351 N N . LEU A 1 142 ? -25.138 -17.467 8.547 1.00 27.82 138 LEU B N 1
ATOM 2352 C CA . LEU A 1 142 ? -26.496 -17.358 9.074 1.00 28.89 138 LEU B CA 1
ATOM 2353 C C . LEU A 1 142 ? -27.535 -17.801 8.043 1.00 30.29 138 LEU B C 1
ATOM 2354 O O . LEU A 1 142 ? -28.502 -18.508 8.381 1.00 31.01 138 LEU B O 1
ATOM 2370 N N . SER A 1 143 ? -27.373 -17.364 6.795 1.00 31.45 139 SER B N 1
ATOM 2371 C CA A SER A 1 143 ? -28.320 -17.729 5.749 0.18 33.18 139 SER B CA 1
ATOM 2372 C CA B SER A 1 143 ? -28.317 -17.729 5.744 0.82 32.56 139 SER B CA 1
ATOM 2373 C C . SER A 1 143 ? -28.401 -19.238 5.564 1.00 34.32 139 SER B C 1
ATOM 2374 O O . SER A 1 143 ? -29.450 -19.759 5.180 1.00 36.48 139 SER B O 1
ATOM 2389 N N . GLU A 1 144 ? -27.313 -19.960 5.836 1.00 35.63 140 GLU B N 1
ATOM 2390 C CA . GLU A 1 144 ? -27.287 -21.404 5.620 1.00 38.75 140 GLU B CA 1
ATOM 2391 C C . GLU A 1 144 ? -27.691 -22.194 6.855 1.00 38.12 140 GLU B C 1
ATOM 2392 O O . GLU A 1 144 ? -27.858 -23.419 6.777 1.00 38.16 140 GLU B O 1
ATOM 2404 N N . MET A 1 145 ? -27.888 -21.529 7.947 1.00 37.48 141 MET B N 1
ATOM 2405 C CA . MET A 1 145 ? -28.240 -22.136 9.214 1.00 38.38 141 MET B CA 1
ATOM 2406 C C . MET A 1 145 ? -29.736 -22.463 9.240 1.00 38.25 141 MET B C 1
ATOM 2407 O O . MET A 1 145 ? -30.555 -21.646 8.817 1.00 39.51 141 MET B O 1
ATOM 2421 N N . PRO A 1 146 ? -30.132 -23.640 9.721 1.00 37.87 142 PRO B N 1
ATOM 2422 C CA . PRO A 1 146 ? -31.564 -23.887 9.937 1.00 36.79 142 PRO B CA 1
ATOM 2423 C C . PRO A 1 146 ? -32.075 -23.106 11.141 1.00 35.32 142 PRO B C 1
ATOM 2424 O O . PRO A 1 146 ? -31.308 -22.670 11.998 1.00 34.08 142 PRO B O 1
ATOM 2435 N N . ALA A 1 147 ? -33.397 -22.903 11.178 1.00 34.94 143 ALA B N 1
ATOM 2436 C CA . ALA A 1 147 ? -33.993 -22.106 12.249 1.00 36.17 143 ALA B CA 1
ATOM 2437 C C . ALA A 1 147 ? -33.601 -22.632 13.623 1.00 35.30 143 ALA B C 1
ATOM 2438 O O . ALA A 1 147 ? -33.328 -21.850 14.543 1.00 35.11 143 ALA B O 1
ATOM 2445 N N . LYS A 1 148 ? -33.540 -23.957 13.776 1.00 33.98 144 LYS B N 1
ATOM 2446 C CA . LYS A 1 148 ? -33.202 -24.520 15.079 1.00 35.43 144 LYS B CA 1
ATOM 2447 C C . LYS A 1 148 ? -31.824 -24.064 15.559 1.00 35.49 144 LYS B C 1
ATOM 2448 O O . LYS A 1 148 ? -31.596 -23.968 16.771 1.00 37.05 144 LYS B O 1
ATOM 2467 N N . GLU A 1 149 ? -30.899 -23.784 14.637 1.00 32.53 145 GLU B N 1
ATOM 2468 C CA . GLU A 1 149 ? -29.558 -23.317 14.997 1.00 33.61 145 GLU B CA 1
ATOM 2469 C C . GLU A 1 149 ? -29.498 -21.805 15.204 1.00 32.99 145 GLU B C 1
ATOM 2470 O O . GLU A 1 149 ? -28.711 -21.312 16.031 1.00 33.99 145 GLU B O 1
ATOM 2482 N N . ARG A 1 150 ? -30.307 -21.052 14.473 1.00 31.29 146 ARG B N 1
ATOM 2483 C CA . ARG A 1 150 ? -30.333 -19.608 14.660 1.00 31.71 146 ARG B CA 1
ATOM 2484 C C . ARG A 1 150 ? -30.828 -19.224 16.051 1.00 31.66 146 ARG B C 1
ATOM 2485 O O . ARG A 1 150 ? -30.356 -18.240 16.627 1.00 30.75 146 ARG B O 1
ATOM 2506 N N . VAL A 1 151 ? -31.788 -19.967 16.609 1.00 32.05 147 VAL B N 1
ATOM 2507 C CA . VAL A 1 151 ? -32.272 -19.607 17.942 1.00 33.72 147 VAL B CA 1
ATOM 2508 C C . VAL A 1 151 ? -31.209 -19.885 19.002 1.00 34.28 147 VAL B C 1
ATOM 2509 O O . VAL A 1 151 ? -31.244 -19.282 20.081 1.00 34.94 147 VAL B O 1
ATOM 2522 N N . GLU A 1 152 ? -30.221 -20.735 18.689 1.00 32.92 148 GLU B N 1
ATOM 2523 C CA . GLU A 1 152 ? -29.111 -20.996 19.600 1.00 33.11 148 GLU B CA 1
ATOM 2524 C C . GLU A 1 152 ? -28.120 -19.836 19.641 1.00 29.48 148 GLU B C 1
ATOM 2525 O O . GLU A 1 152 ? -27.298 -19.755 20.564 1.00 31.29 148 GLU B O 1
ATOM 2537 N N . ILE A 1 153 ? -28.169 -18.960 18.643 1.00 27.28 149 ILE B N 1
ATOM 2538 C CA . ILE A 1 153 ? -27.419 -17.710 18.659 1.00 25.25 149 ILE B CA 1
ATOM 2539 C C . ILE A 1 153 ? -28.430 -16.576 18.534 1.00 22.77 149 ILE B C 1
ATOM 2540 O O . ILE A 1 153 ? -28.334 -15.722 17.639 1.00 22.54 149 ILE B O 1
ATOM 2556 N N . SER A 1 154 ? -29.403 -16.554 19.455 1.00 25.01 150 SER B N 1
ATOM 2557 C CA . SER A 1 154 ? -30.527 -15.635 19.311 1.00 24.57 150 SER B CA 1
ATOM 2558 C C . SER A 1 154 ? -30.108 -14.177 19.398 1.00 23.35 150 SER B C 1
ATOM 2559 O O . SER A 1 154 ? -30.750 -13.323 18.782 1.00 24.05 150 SER B O 1
ATOM 2567 N N . HIS A 1 155 ? -29.044 -13.868 20.137 1.00 22.87 151 HIS B N 1
ATOM 2568 C CA . HIS A 1 155 ? -28.611 -12.474 20.231 1.00 22.36 151 HIS B CA 1
ATOM 2569 C C . HIS A 1 155 ? -28.004 -12.006 18.913 1.00 21.20 151 HIS B C 1
ATOM 2570 O O . HIS A 1 155 ? -28.258 -10.881 18.474 1.00 21.52 151 HIS B O 1
ATOM 2583 N N . ILE A 1 156 ? -27.177 -12.851 18.279 1.00 20.65 152 ILE B N 1
ATOM 2584 C CA . ILE A 1 156 ? -26.699 -12.547 16.937 1.00 20.30 152 ILE B CA 1
ATOM 2585 C C . ILE A 1 156 ? -27.882 -12.382 15.993 1.00 20.32 152 ILE B C 1
ATOM 2586 O O . ILE A 1 156 ? -27.928 -11.463 15.176 1.00 20.63 152 ILE B O 1
ATOM 2602 N N . TYR A 1 157 ? -28.845 -13.300 16.072 1.00 20.99 153 TYR B N 1
ATOM 2603 C CA . TYR A 1 157 ? -29.913 -13.306 15.092 1.00 22.41 153 TYR B CA 1
ATOM 2604 C C . TYR A 1 157 ? -30.744 -12.030 15.204 1.00 21.24 153 TYR B C 1
ATOM 2605 O O . TYR A 1 157 ? -31.076 -11.402 14.189 1.00 21.99 153 TYR B O 1
ATOM 2623 N N . ARG A 1 158 ? -31.044 -11.613 16.438 1.00 21.71 154 ARG B N 1
ATOM 2624 C CA . ARG A 1 158 ? -31.764 -10.361 16.671 1.00 21.78 154 ARG B CA 1
ATOM 2625 C C . ARG A 1 158 ? -30.966 -9.159 16.173 1.00 21.65 154 ARG B C 1
ATOM 2626 O O . ARG A 1 158 ? -31.500 -8.298 15.465 1.00 21.99 154 ARG B O 1
ATOM 2647 N N . TRP A 1 159 ? -29.6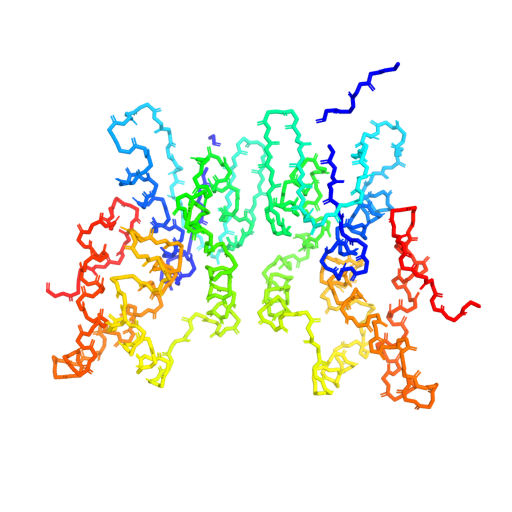81 -9.080 16.542 1.00 19.58 155 TRP B N 1
ATOM 2648 C CA . TRP A 1 159 ? -28.829 -7.993 16.064 1.00 18.38 155 TRP B CA 1
ATOM 2649 C C . TRP A 1 159 ? -28.821 -7.941 14.542 1.00 18.54 155 TRP B C 1
ATOM 2650 O O . TRP A 1 159 ? -28.888 -6.863 13.933 1.00 18.81 155 TRP B O 1
ATOM 2671 N N . PHE A 1 160 ? -28.727 -9.103 13.903 1.00 19.25 156 PHE B N 1
ATOM 2672 C CA . PHE A 1 160 ? -28.589 -9.150 12.455 1.00 18.97 156 PHE B CA 1
ATOM 2673 C C . PHE A 1 160 ? -29.852 -8.620 11.782 1.00 18.77 156 PHE B C 1
ATOM 2674 O O . PHE A 1 160 ? -29.791 -7.830 10.826 1.00 19.37 156 PHE B O 1
ATOM 2691 N N . LEU A 1 161 ? -31.014 -9.089 12.241 1.00 20.53 157 LEU B N 1
ATOM 2692 C CA . LEU A 1 161 ? -32.264 -8.595 11.674 1.00 20.53 157 LEU B CA 1
ATOM 2693 C C . LEU A 1 161 ? -32.416 -7.092 11.916 1.00 20.56 157 LEU B C 1
ATOM 2694 O O . LEU A 1 161 ? -32.929 -6.362 11.058 1.00 21.22 157 LEU B O 1
ATOM 2710 N N . HIS A 1 162 ? -31.965 -6.606 13.070 1.00 21.24 158 HIS B N 1
ATOM 2711 C CA . HIS A 1 162 ? -32.052 -5.177 13.334 1.00 22.32 158 HIS B CA 1
ATOM 2712 C C . HIS A 1 162 ? -31.157 -4.377 12.379 1.00 20.82 158 HIS B C 1
ATOM 2713 O O . HIS A 1 162 ? -31.588 -3.354 11.838 1.00 22.65 158 HIS B O 1
ATOM 2726 N N . ILE A 1 163 ? -29.920 -4.830 12.130 1.00 19.95 159 ILE B N 1
ATOM 2727 C CA . ILE A 1 163 ? -29.076 -4.152 11.137 1.00 19.75 159 ILE B CA 1
ATOM 2728 C C . ILE A 1 163 ? -29.734 -4.214 9.764 1.00 19.95 159 ILE B C 1
ATOM 2729 O O . ILE A 1 163 ? -29.737 -3.243 8.992 1.00 20.83 159 ILE B O 1
ATOM 2745 N N . GLN A 1 164 ? -30.234 -5.387 9.404 1.00 19.59 160 GLN B N 1
ATOM 2746 C CA . GLN A 1 164 ? -30.827 -5.570 8.086 1.00 20.71 160 GLN B CA 1
ATOM 2747 C C . GLN A 1 164 ? -31.959 -4.580 7.843 1.00 22.04 160 GLN B C 1
ATOM 2748 O O . GLN A 1 164 ? -32.043 -3.968 6.771 1.00 25.70 160 GLN B O 1
ATOM 2762 N N . GLU A 1 165 ? -32.821 -4.381 8.831 1.00 21.21 161 GLU B N 1
ATOM 2763 C CA . GLU A 1 165 ? -33.989 -3.555 8.616 1.00 21.27 161 GLU B CA 1
ATOM 2764 C C . GLU A 1 165 ? -33.752 -2.081 8.880 1.00 23.23 161 GLU B C 1
ATOM 2765 O O . GLU A 1 165 ? -34.587 -1.283 8.466 1.00 27.07 161 GLU B O 1
ATOM 2777 N N . THR A 1 166 ? -32.652 -1.699 9.525 1.00 24.09 162 THR B N 1
ATOM 2778 C CA . THR A 1 166 ? -32.353 -0.288 9.768 1.00 26.30 162 THR B CA 1
ATOM 2779 C C . THR A 1 166 ? -31.302 0.294 8.835 1.00 27.14 162 THR B C 1
ATOM 2780 O O . THR A 1 166 ? -31.369 1.493 8.531 1.00 29.31 162 THR B O 1
ATOM 2791 N N . LEU A 1 167 ? -30.340 -0.496 8.364 1.00 25.26 163 LEU B N 1
ATOM 2792 C CA . LEU A 1 167 ? -29.250 0.027 7.532 1.00 26.76 163 LEU B CA 1
ATOM 2793 C C . LEU A 1 167 ? -29.321 -0.359 6.074 1.00 26.55 163 LEU B C 1
ATOM 2794 O O . LEU A 1 167 ? -28.938 0.440 5.226 1.00 28.32 163 LEU B O 1
ATOM 2810 N N . VAL A 1 168 ? -29.726 -1.583 5.753 1.00 25.34 164 VAL B N 1
ATOM 2811 C CA . VAL A 1 168 ? -29.674 -2.037 4.367 1.00 26.01 164 VAL B CA 1
ATOM 2812 C C . VAL A 1 168 ? -30.548 -1.145 3.501 1.00 27.76 164 VAL B C 1
ATOM 2813 O O . VAL A 1 168 ? -31.721 -0.891 3.817 1.00 30.16 164 VAL B O 1
ATOM 2826 N N . GLY A 1 169 ? -29.963 -0.648 2.408 1.00 28.02 165 GLY B N 1
ATOM 2827 C CA . GLY A 1 169 ? -30.627 0.294 1.534 1.00 28.57 165 GLY B CA 1
ATOM 2828 C C . GLY A 1 169 ? -30.367 0.013 0.071 1.00 29.73 165 GLY B C 1
ATOM 2829 O O . GLY A 1 169 ? -30.165 -1.141 -0.321 1.00 31.53 165 GLY B O 1
ATOM 2833 N N . LYS A 1 170 ? -30.308 1.073 -0.736 1.00 28.90 166 LYS B N 1
ATOM 2834 C CA . LYS A 1 170 ? -30.262 0.923 -2.189 1.00 31.93 166 LYS B CA 1
ATOM 2835 C C . LYS A 1 170 ? -28.941 0.346 -2.696 1.00 28.13 166 LYS B C 1
ATOM 2836 O O . LYS A 1 170 ? -28.925 -0.290 -3.761 1.00 29.79 166 LYS B O 1
ATOM 2855 N N . PHE A 1 171 ? -27.824 0.564 -1.990 1.00 25.89 167 PHE B N 1
ATOM 2856 C CA . PHE A 1 171 ? -26.539 0.087 -2.509 1.00 25.00 167 PHE B CA 1
ATOM 2857 C C . PHE A 1 171 ? -26.321 -1.395 -2.227 1.00 24.38 167 PHE B C 1
ATOM 2858 O O . PHE A 1 171 ? -25.694 -2.088 -3.044 1.00 25.51 167 PHE B O 1
ATOM 2875 N N . THR A 1 172 ? -26.843 -1.887 -1.107 1.00 24.13 168 THR B N 1
ATOM 2876 C CA . THR A 1 172 ? -26.680 -3.285 -0.735 1.00 23.46 168 THR B CA 1
ATOM 2877 C C . THR A 1 172 ? -27.402 -4.189 -1.732 1.00 24.83 168 THR B C 1
ATOM 2878 O O . THR A 1 172 ? -28.555 -3.941 -2.088 1.00 26.60 168 THR B O 1
ATOM 2889 N N . THR A 1 173 ? -26.721 -5.243 -2.170 1.00 24.74 169 THR B N 1
ATOM 2890 C CA . THR A 1 173 ? -27.293 -6.219 -3.087 1.00 27.42 169 THR B CA 1
ATOM 2891 C C . THR A 1 173 ? -27.589 -7.555 -2.420 1.00 28.04 169 THR B C 1
ATOM 2892 O O . THR A 1 173 ? -28.256 -8.398 -3.030 1.00 30.16 169 THR B O 1
ATOM 2903 N N . LEU A 1 174 ? -27.120 -7.765 -1.196 1.00 27.50 170 LEU B N 1
ATOM 2904 C CA . LEU A 1 174 ? -27.483 -8.952 -0.434 1.00 27.19 170 LEU B CA 1
ATOM 2905 C C . LEU A 1 174 ? -28.990 -9.023 -0.278 1.00 28.02 170 LEU B C 1
ATOM 2906 O O . LEU A 1 174 ? -29.650 -8.017 -0.005 1.00 30.03 170 LEU B O 1
ATOM 2922 N N . LYS A 1 175 ? -29.533 -10.221 -0.478 1.00 28.44 171 LYS B N 1
ATOM 2923 C CA . LYS A 1 175 ? -30.950 -10.450 -0.270 1.00 31.23 171 LYS B CA 1
ATOM 2924 C C . LYS A 1 175 ? -31.280 -10.470 1.220 1.00 28.83 171 LYS B C 1
ATOM 2925 O O . LYS A 1 175 ? -30.557 -11.072 2.028 1.00 28.61 171 LYS B O 1
ATOM 2944 N N . LYS A 1 176 ? -32.365 -9.794 1.592 1.00 30.27 172 LYS B N 1
ATOM 2945 C CA . LYS A 1 176 ? -32.785 -9.783 2.987 1.00 30.45 172 LYS B CA 1
ATOM 2946 C C . LYS A 1 176 ? -33.239 -11.178 3.390 1.00 31.40 172 LYS B C 1
ATOM 2947 O O . LYS A 1 176 ? -33.926 -11.864 2.632 1.00 35.02 172 LYS B O 1
ATOM 2966 N N . LEU A 1 177 ? -32.829 -11.591 4.578 1.00 30.22 173 LEU B N 1
ATOM 2967 C CA . LEU A 1 177 ? -33.271 -12.837 5.182 1.00 31.54 173 LEU B CA 1
ATOM 2968 C C . LEU A 1 177 ? -34.618 -12.658 5.892 1.00 32.88 173 LEU B C 1
ATOM 2969 O O . LEU A 1 177 ? -34.999 -11.558 6.316 1.00 31.28 173 LEU B O 1
ATOM 2985 N N . GLU A 1 178 ? -35.361 -13.759 5.993 1.00 34.03 174 GLU B N 1
ATOM 2986 C CA . GLU A 1 178 ? -36.618 -13.816 6.754 1.00 36.62 174 GLU B CA 1
ATOM 2987 C C . GLU A 1 178 ? -37.747 -13.003 6.127 1.00 37.75 174 GLU B C 1
ATOM 2988 O O . GLU A 1 178 ? -38.650 -12.546 6.853 1.00 35.95 174 GLU B O 1
ATOM 3000 N N . VAL A 1 179 ? -37.724 -12.838 4.799 1.00 38.57 175 VAL B N 1
ATOM 3001 C CA . VAL A 1 179 ? -38.792 -12.143 4.082 1.00 40.56 175 VAL B CA 1
ATOM 3002 C C . VAL A 1 179 ? -39.757 -13.164 3.471 1.00 44.19 175 VAL B C 1
ATOM 3003 O O . VAL A 1 179 ? -39.422 -13.845 2.494 1.00 46.82 175 VAL B O 1
ATOM 3016 N N . MET B 1 5 ? -1.102 23.409 11.244 1.00 78.70 1 MET A N 1
ATOM 3017 C CA . MET B 1 5 ? -1.546 22.883 9.955 1.00 77.95 1 MET A CA 1
ATOM 3018 C C . MET B 1 5 ? -1.545 21.350 10.010 1.00 67.31 1 MET A C 1
ATOM 3019 O O . MET B 1 5 ? -2.421 20.691 9.424 1.00 68.15 1 MET A O 1
ATOM 3048 N N . VAL B 1 7 ? -0.452 18.236 12.849 1.00 25.45 3 VAL A N 1
ATOM 3049 C CA . VAL B 1 7 ? 0.018 17.794 14.176 1.00 23.48 3 VAL A CA 1
ATOM 3050 C C . VAL B 1 7 ? -0.329 16.353 14.492 1.00 21.71 3 VAL A C 1
ATOM 3051 O O . VAL B 1 7 ? -1.440 15.956 14.451 1.00 21.94 3 VAL A O 1
ATOM 3064 N N . LEU B 1 8 ? 0.702 15.619 14.782 1.00 21.37 4 LEU A N 1
ATOM 3065 C CA . LEU B 1 8 ? 0.563 14.201 15.096 1.00 20.12 4 LEU A CA 1
ATOM 3066 C C . LEU B 1 8 ? 0.812 14.033 16.582 1.00 19.70 4 LEU A C 1
ATOM 3067 O O . LEU B 1 8 ? 1.924 14.297 17.056 1.00 20.57 4 LEU A O 1
ATOM 3083 N N . THR B 1 9 ? -0.208 13.586 17.315 1.00 20.12 5 THR A N 1
ATOM 3084 C CA . THR B 1 9 ? -0.107 13.398 18.752 1.00 21.31 5 THR A CA 1
ATOM 3085 C C . THR B 1 9 ? 0.101 11.910 18.991 1.00 21.02 5 THR A C 1
ATOM 3086 O O . THR B 1 9 ? -0.695 11.084 18.526 1.00 20.97 5 THR A O 1
ATOM 3097 N N . LEU B 1 10 ? 1.167 11.576 19.702 1.00 21.60 6 LEU A N 1
ATOM 3098 C CA . LEU B 1 10 ? 1.579 10.192 19.926 1.00 22.48 6 LEU A CA 1
ATOM 3099 C C . LEU B 1 10 ? 1.686 9.909 21.416 1.00 23.68 6 LEU A C 1
ATOM 3100 O O . LEU B 1 10 ? 1.523 10.792 22.251 1.00 25.06 6 LEU A O 1
ATOM 3116 N N . VAL B 1 11 ? 1.984 8.655 21.738 1.00 23.33 7 VAL A N 1
ATOM 3117 C CA . VAL B 1 11 ? 2.063 8.178 23.111 1.00 24.25 7 VAL A CA 1
ATOM 3118 C C . VAL B 1 11 ? 3.482 7.692 23.371 1.00 26.03 7 VAL A C 1
ATOM 3119 O O . VAL B 1 11 ? 4.014 6.887 22.600 1.00 26.29 7 VAL A O 1
ATOM 3132 N N . GLN B 1 12 ? 4.084 8.166 24.464 1.00 30.40 8 GLN A N 1
ATOM 3133 C CA . GLN B 1 12 ? 5.405 7.676 24.850 1.00 35.24 8 GLN A CA 1
ATOM 3134 C C . GLN B 1 12 ? 5.343 6.191 25.189 1.00 35.55 8 GLN A C 1
ATOM 3135 O O . GLN B 1 12 ? 4.357 5.702 25.740 1.00 35.92 8 GLN A O 1
ATOM 3149 N N . ASP B 1 13 ? 6.421 5.479 24.862 1.00 36.65 9 ASP A N 1
ATOM 3150 C CA . ASP B 1 13 ? 6.590 4.060 25.207 1.00 38.55 9 ASP A CA 1
ATOM 3151 C C . ASP B 1 13 ? 5.415 3.208 24.717 1.00 35.62 9 ASP A C 1
ATOM 3152 O O . ASP B 1 13 ? 4.890 2.352 25.434 1.00 37.78 9 ASP A O 1
ATOM 3161 N N . ASP B 1 14 ? 5.020 3.444 23.469 1.00 30.05 10 ASP A N 1
ATOM 3162 C CA . ASP B 1 14 ? 3.877 2.797 22.830 1.00 27.38 10 ASP A CA 1
ATOM 3163 C C . ASP B 1 14 ? 4.323 2.297 21.458 1.00 23.99 10 ASP A C 1
ATOM 3164 O O . ASP B 1 14 ? 4.758 3.092 20.614 1.00 24.52 10 ASP A O 1
ATOM 3173 N N . VAL B 1 15 ? 4.172 0.989 21.212 1.00 24.53 11 VAL A N 1
ATOM 3174 C CA . VAL B 1 15 ? 4.622 0.401 19.948 1.00 22.33 11 VAL A CA 1
ATOM 3175 C C . VAL B 1 15 ? 3.888 1.004 18.754 1.00 20.87 11 VAL A C 1
ATOM 3176 O O . VAL B 1 15 ? 4.484 1.231 17.693 1.00 20.73 11 VAL A O 1
ATOM 3189 N N . LYS B 1 16 ? 2.581 1.254 18.888 1.00 20.95 12 LYS A N 1
ATOM 3190 C CA . LYS B 1 16 ? 1.834 1.819 17.767 1.00 20.77 12 LYS A CA 1
ATOM 3191 C C . LYS B 1 16 ? 2.344 3.209 17.398 1.00 19.78 12 LYS A C 1
ATOM 3192 O O . LYS B 1 16 ? 2.417 3.568 16.215 1.00 20.18 12 LYS A O 1
ATOM 3211 N N . SER B 1 17 ? 2.703 3.999 18.403 1.00 19.19 13 SER A N 1
ATOM 3212 C CA . SER B 1 17 ? 3.312 5.304 18.165 1.00 20.20 13 SER A CA 1
ATOM 3213 C C . SER B 1 17 ? 4.692 5.155 17.534 1.00 20.49 13 SER A C 1
ATOM 3214 O O . SER B 1 17 ? 5.052 5.927 16.640 1.00 20.95 13 SER A O 1
ATOM 3222 N N . ASP B 1 18 ? 5.477 4.162 17.978 1.00 21.19 14 ASP A N 1
ATOM 3223 C CA . ASP B 1 18 ? 6.772 3.909 17.342 1.00 20.14 14 ASP A CA 1
ATOM 3224 C C . ASP B 1 18 ? 6.581 3.586 15.866 1.00 20.18 14 ASP A C 1
ATOM 3225 O O . ASP B 1 18 ? 7.363 4.029 15.016 1.00 20.00 14 ASP A O 1
ATOM 3234 N N . ILE B 1 19 ? 5.513 2.847 15.541 1.00 19.16 15 ILE A N 1
ATOM 3235 C CA . ILE B 1 19 ? 5.239 2.527 14.145 1.00 18.50 15 ILE A CA 1
ATOM 3236 C C . ILE B 1 19 ? 5.033 3.805 13.331 1.00 17.93 15 ILE A C 1
ATOM 3237 O O . ILE B 1 19 ? 5.600 3.965 12.247 1.00 18.62 15 ILE A O 1
ATOM 3253 N N . LEU B 1 20 ? 4.198 4.719 13.825 1.00 17.90 16 LEU A N 1
ATOM 3254 C CA . LEU B 1 20 ? 3.946 5.939 13.076 1.00 18.40 16 LEU A CA 1
ATOM 3255 C C . LEU B 1 20 ? 5.210 6.781 12.916 1.00 18.81 16 LEU A C 1
ATOM 3256 O O . LEU B 1 20 ? 5.438 7.380 11.856 1.00 18.82 16 LEU A O 1
ATOM 3272 N N . LYS B 1 21 ? 6.041 6.841 13.950 1.00 19.45 17 LYS A N 1
ATOM 3273 C CA . LYS B 1 21 ? 7.288 7.588 13.843 1.00 19.34 17 LYS A CA 1
ATOM 3274 C C . LYS B 1 21 ? 8.188 6.983 12.777 1.00 19.63 17 LYS A C 1
ATOM 3275 O O . LYS B 1 21 ? 8.826 7.710 12.006 1.00 20.60 17 LYS A O 1
ATOM 3294 N N . LEU B 1 22 ? 8.261 5.652 12.726 1.00 19.73 18 LEU A N 1
ATOM 3295 C CA . LEU B 1 22 ? 9.106 4.985 11.739 1.00 19.87 18 LEU A CA 1
ATOM 3296 C C . LEU B 1 22 ? 8.517 5.100 10.328 1.00 18.54 18 LEU A C 1
ATOM 3297 O O . LEU B 1 22 ? 9.261 5.144 9.352 1.00 19.40 18 LEU A O 1
ATOM 3313 N N . VAL B 1 23 ? 7.188 5.191 10.202 1.00 17.80 19 VAL A N 1
ATOM 3314 C CA . VAL B 1 23 ? 6.580 5.477 8.906 1.00 19.17 19 VAL A CA 1
ATOM 3315 C C . VAL B 1 23 ? 7.013 6.849 8.402 1.00 18.65 19 VAL A C 1
ATOM 3316 O O . VAL B 1 23 ? 7.386 7.007 7.238 1.00 20.34 19 VAL A O 1
ATOM 3329 N N . LEU B 1 24 ? 6.992 7.862 9.276 1.00 19.06 20 LEU A N 1
ATOM 3330 C CA . LEU B 1 24 ? 7.461 9.178 8.843 1.00 20.18 20 LEU A CA 1
ATOM 3331 C C . LEU B 1 24 ? 8.936 9.144 8.467 1.00 20.63 20 LEU A C 1
ATOM 3332 O O . LEU B 1 24 ? 9.351 9.790 7.502 1.00 21.13 20 LEU A O 1
ATOM 3348 N N . ASP B 1 25 ? 9.744 8.390 9.212 1.00 21.40 21 ASP A N 1
ATOM 3349 C CA . ASP B 1 25 ? 11.160 8.294 8.897 1.00 21.37 21 ASP A CA 1
ATOM 3350 C C . ASP B 1 25 ? 11.385 7.571 7.569 1.00 20.33 21 ASP A C 1
ATOM 3351 O O . ASP B 1 25 ? 12.278 7.938 6.795 1.00 21.73 21 ASP A O 1
ATOM 3360 N N . PHE B 1 26 ? 10.576 6.545 7.289 1.00 22.04 22 PHE A N 1
ATOM 3361 C CA . PHE B 1 26 ? 10.606 5.875 5.993 1.00 21.06 22 PHE A CA 1
ATOM 3362 C C . PHE B 1 26 ? 10.250 6.854 4.878 1.00 21.69 22 PHE A C 1
ATOM 3363 O O . PHE B 1 26 ? 10.905 6.901 3.829 1.00 22.50 22 PHE A O 1
ATOM 3380 N N . ILE B 1 27 ? 9.192 7.636 5.086 1.00 22.01 23 ILE A N 1
ATOM 3381 C CA . ILE B 1 27 ? 8.796 8.614 4.076 1.00 22.68 23 ILE A CA 1
ATOM 3382 C C . ILE B 1 27 ? 9.947 9.569 3.778 1.00 24.42 23 ILE A C 1
ATOM 3383 O O . ILE B 1 27 ? 10.268 9.838 2.613 1.00 24.58 23 ILE A O 1
ATOM 3399 N N . LYS B 1 28 ? 10.615 10.059 4.819 1.00 23.61 24 LYS A N 1
ATOM 3400 C CA . LYS B 1 28 ? 11.754 10.944 4.599 1.00 25.86 24 LYS A CA 1
ATOM 3401 C C . LYS B 1 28 ? 12.868 10.240 3.837 1.00 25.79 24 LYS A C 1
ATOM 3402 O O . LYS B 1 28 ? 13.455 10.811 2.913 1.00 27.85 24 LYS A O 1
ATOM 3421 N N . ALA B 1 29 ? 13.212 9.023 4.249 1.00 25.51 25 ALA A N 1
ATOM 3422 C CA . ALA B 1 29 ? 14.389 8.348 3.705 1.00 26.55 25 ALA A CA 1
ATOM 3423 C C . ALA B 1 29 ? 14.162 7.842 2.289 1.00 28.93 25 ALA A C 1
ATOM 3424 O O . ALA B 1 29 ? 15.105 7.810 1.479 1.00 31.84 25 ALA A O 1
ATOM 3431 N N . VAL B 1 30 ? 12.939 7.410 1.991 1.00 28.08 26 VAL A N 1
ATOM 3432 C CA . VAL B 1 30 ? 12.642 6.647 0.789 1.00 29.51 26 VAL A CA 1
ATOM 3433 C C . VAL B 1 30 ? 11.860 7.468 -0.233 1.00 29.48 26 VAL A C 1
ATOM 3434 O O . VAL B 1 30 ? 12.086 7.340 -1.441 1.00 31.04 26 VAL A O 1
ATOM 3447 N N . VAL B 1 31 ? 10.934 8.303 0.218 1.00 29.05 27 VAL A N 1
ATOM 3448 C CA . VAL B 1 31 ? 9.963 8.950 -0.670 1.00 29.94 27 VAL A CA 1
ATOM 3449 C C . VAL B 1 31 ? 10.317 10.410 -0.934 1.00 31.01 27 VAL A C 1
ATOM 3450 O O . VAL B 1 31 ? 10.423 10.833 -2.087 1.00 33.56 27 VAL A O 1
ATOM 3463 N N . VAL B 1 32 ? 10.510 11.194 0.129 1.00 30.20 28 VAL A N 1
ATOM 3464 C CA . VAL B 1 32 ? 10.790 12.626 0.001 1.00 30.65 28 VAL A CA 1
ATOM 3465 C C . VAL B 1 32 ? 12.268 12.874 -0.264 1.00 32.02 28 VAL A C 1
ATOM 3466 O O . VAL B 1 32 ? 12.626 13.731 -1.078 1.00 32.78 28 VAL A O 1
ATOM 3479 N N . LYS B 1 33 ? 13.140 12.168 0.452 1.00 32.94 29 LYS A N 1
ATOM 3480 C CA . LYS B 1 33 ? 14.584 12.314 0.307 1.00 36.04 29 LYS A CA 1
ATOM 3481 C C . LYS B 1 33 ? 15.021 13.768 0.436 1.00 37.37 29 LYS A C 1
ATOM 3482 O O . LYS B 1 33 ? 14.773 14.386 1.477 1.00 38.13 29 LYS A O 1
ATOM 3501 N N . ASP B 1 34 ? 15.644 14.329 -0.603 1.00 38.65 30 ASP A N 1
ATOM 3502 C CA . ASP B 1 34 ? 16.265 15.646 -0.539 1.00 41.64 30 ASP A CA 1
ATOM 3503 C C . ASP B 1 34 ? 15.323 16.785 -0.912 1.00 39.23 30 ASP A C 1
ATOM 3504 O O . ASP B 1 34 ? 15.789 17.919 -1.122 1.00 38.71 30 ASP A O 1
ATOM 3513 N N . ASP B 1 35 ? 14.024 16.522 -1.008 1.00 37.39 31 ASP A N 1
ATOM 3514 C CA . ASP B 1 35 ? 13.056 17.573 -1.317 1.00 35.46 31 ASP A CA 1
ATOM 3515 C C . ASP B 1 35 ? 12.748 18.334 -0.030 1.00 34.47 31 ASP A C 1
ATOM 3516 O O . ASP B 1 35 ? 11.910 17.921 0.778 1.00 34.63 31 ASP A O 1
ATOM 3525 N N . GLU B 1 36 ? 13.414 19.472 0.151 1.00 34.62 32 GLU A N 1
ATOM 3526 C CA . GLU B 1 36 ? 13.385 20.171 1.427 1.00 35.67 32 GLU A CA 1
ATOM 3527 C C . GLU B 1 36 ? 12.104 20.945 1.653 1.00 32.09 32 GLU A C 1
ATOM 3528 O O . GLU B 1 36 ? 11.880 21.412 2.768 1.00 32.08 32 GLU A O 1
ATOM 3540 N N . LYS B 1 37 ? 11.264 21.096 0.638 1.00 29.25 33 LYS A N 1
ATOM 3541 C CA . LYS B 1 37 ? 10.066 21.907 0.801 1.00 29.41 33 LYS A CA 1
ATOM 3542 C C . LYS B 1 37 ? 8.910 21.133 1.416 1.00 27.16 33 LYS A C 1
ATOM 3543 O O . LYS B 1 37 ? 7.920 21.749 1.816 1.00 27.60 33 LYS A O 1
ATOM 3562 N N . VAL B 1 38 ? 9.000 19.813 1.492 1.00 28.06 34 VAL A N 1
ATOM 3563 C CA . VAL B 1 38 ? 7.869 19.001 1.939 1.00 27.37 34 VAL A CA 1
ATOM 3564 C C . VAL B 1 38 ? 7.723 19.133 3.450 1.00 28.10 34 VAL A C 1
ATOM 3565 O O . VAL B 1 38 ? 8.689 18.970 4.209 1.00 28.53 34 VAL A O 1
ATOM 3578 N N . ALA B 1 39 ? 6.504 19.405 3.891 1.00 28.16 35 ALA A N 1
ATOM 3579 C CA . ALA B 1 39 ? 6.240 19.575 5.305 1.00 28.08 35 ALA A CA 1
ATOM 3580 C C . ALA B 1 39 ? 6.038 18.224 5.976 1.00 25.40 35 ALA A C 1
ATOM 3581 O O . ALA B 1 39 ? 5.449 17.309 5.393 1.00 26.09 35 ALA A O 1
ATOM 3588 N N . PHE B 1 40 ? 6.500 18.116 7.214 1.00 24.08 36 PHE A N 1
ATOM 3589 C CA . PHE B 1 40 ? 6.213 16.973 8.071 1.00 23.39 36 PHE A CA 1
ATOM 3590 C C . PHE B 1 40 ? 5.447 17.423 9.307 1.00 22.82 36 PHE A C 1
ATOM 3591 O O . PHE B 1 40 ? 5.468 18.607 9.671 1.00 24.89 36 PHE A O 1
ATOM 3608 N N . PRO B 1 41 ? 4.737 16.508 9.968 1.00 22.79 37 PRO A N 1
ATOM 3609 C CA . PRO B 1 41 ? 3.936 16.918 11.120 1.00 22.90 37 PRO A CA 1
ATOM 3610 C C . PRO B 1 41 ? 4.810 17.311 12.294 1.00 23.15 37 PRO A C 1
ATOM 3611 O O . PRO B 1 41 ? 5.900 16.773 12.509 1.00 25.20 37 PRO A O 1
ATOM 3622 N N . GLU B 1 42 ? 4.296 18.248 13.083 1.00 23.79 38 GLU A N 1
ATOM 3623 C CA . GLU B 1 42 ? 4.808 18.450 14.418 1.00 25.99 38 GLU A CA 1
ATOM 3624 C C . GLU B 1 42 ? 4.310 17.307 15.287 1.00 24.05 38 GLU A C 1
ATOM 3625 O O . GLU B 1 42 ? 3.143 16.932 15.216 1.00 24.13 38 GLU A O 1
ATOM 3637 N N . VAL B 1 43 ? 5.193 16.763 16.118 1.00 26.11 39 VAL A N 1
ATOM 3638 C CA . VAL B 1 43 ? 4.864 15.652 17.006 1.00 25.39 39 VAL A CA 1
ATOM 3639 C C . VAL B 1 43 ? 4.648 16.173 18.420 1.00 25.94 39 VAL A C 1
ATOM 3640 O O . VAL B 1 43 ? 5.488 16.902 18.971 1.00 28.90 39 VAL A O 1
ATOM 3653 N N . ARG B 1 44 ? 3.519 15.795 19.006 1.00 24.43 40 ARG A N 1
ATOM 3654 C CA . ARG B 1 44 ? 3.202 16.107 20.385 1.00 25.53 40 ARG A CA 1
ATOM 3655 C C . ARG B 1 44 ? 2.879 14.802 21.097 1.00 26.08 40 ARG A C 1
ATOM 3656 O O . ARG B 1 44 ? 2.703 13.760 20.457 1.00 25.80 40 ARG A O 1
ATOM 3677 N N . HIS B 1 45 ? 2.796 14.850 22.429 1.00 28.13 41 HIS A N 1
ATOM 3678 C CA . HIS B 1 45 ? 2.667 13.621 23.210 1.00 31.16 41 HIS A CA 1
ATOM 3679 C C . HIS B 1 45 ? 1.528 13.719 24.200 1.00 32.24 41 HIS A C 1
ATOM 3680 O O . HIS B 1 45 ? 1.463 14.668 24.988 1.00 33.78 41 HIS A O 1
ATOM 3693 N N . GLU B 1 46 ? 0.650 12.721 24.173 1.00 31.05 42 GLU A N 1
ATOM 3694 C CA . GLU B 1 46 ? -0.448 12.634 25.125 1.00 34.13 42 GLU A CA 1
ATOM 3695 C C . GLU B 1 46 ? -0.739 11.161 25.380 1.00 32.50 42 GLU A C 1
ATOM 3696 O O . GLU B 1 46 ? 0.174 10.340 25.233 1.00 33.16 42 GLU A O 1
ATOM 3708 N N . LYS B 1 47 ? -1.983 10.805 25.733 1.00 32.61 43 LYS A N 1
ATOM 3709 C CA . LYS B 1 47 ? -2.312 9.432 26.104 1.00 33.78 43 LYS A CA 1
ATOM 3710 C C . LYS B 1 47 ? -2.994 8.618 25.000 1.00 31.50 43 LYS A C 1
ATOM 3711 O O . LYS B 1 47 ? -3.211 7.422 25.199 1.00 32.25 43 LYS A O 1
ATOM 3730 N N . LYS B 1 48 ? -3.328 9.223 23.860 1.00 28.44 44 LYS A N 1
ATOM 3731 C CA . LYS B 1 48 ? -3.934 8.534 22.729 1.00 27.98 44 LYS A CA 1
ATOM 3732 C C . LYS B 1 48 ? -3.379 9.120 21.436 1.00 24.80 44 LYS A C 1
ATOM 3733 O O . LYS B 1 48 ? -3.039 10.303 21.365 1.00 25.47 44 LYS A O 1
ATOM 3752 N N . ILE B 1 49 ? -3.306 8.288 20.408 1.00 23.41 45 ILE A N 1
ATOM 3753 C CA . ILE B 1 49 ? -2.851 8.716 19.088 1.00 21.67 45 ILE A CA 1
ATOM 3754 C C . ILE B 1 49 ? -3.947 9.510 18.398 1.00 22.31 45 ILE A C 1
ATOM 3755 O O . ILE B 1 49 ? -5.083 9.042 18.270 1.00 23.97 45 ILE A O 1
ATOM 3771 N N . SER B 1 50 ? -3.587 10.663 17.852 1.00 22.47 46 SER A N 1
ATOM 3772 C CA . SER B 1 50 ? -4.476 11.353 16.936 1.00 23.20 46 SER A CA 1
ATOM 3773 C C . SER B 1 50 ? -3.651 12.214 16.008 1.00 21.40 46 SER A C 1
ATOM 3774 O O . SER B 1 50 ? -2.451 12.423 16.213 1.00 22.31 46 SER A O 1
ATOM 3782 N N . PHE B 1 51 ? -4.308 12.658 14.944 1.00 21.14 47 PHE A N 1
ATOM 3783 C CA . PHE B 1 51 ? -3.629 13.342 13.855 1.00 20.72 47 PHE A CA 1
ATOM 3784 C C . PHE B 1 51 ? -4.588 14.354 13.269 1.00 21.50 47 PHE A C 1
ATOM 3785 O O . PHE B 1 51 ? -5.717 14.009 12.938 1.00 24.04 47 PHE A O 1
ATOM 3802 N N . GLN B 1 52 ? -4.156 15.603 13.179 1.00 21.42 48 GLN A N 1
ATOM 3803 C CA . GLN B 1 52 ? -4.962 16.620 12.531 1.00 23.84 48 GLN A CA 1
ATOM 3804 C C . GLN B 1 52 ? -4.231 17.180 11.331 1.00 25.91 48 GLN A C 1
ATOM 3805 O O . GLN B 1 52 ? -3.081 17.627 11.445 1.00 25.85 48 GLN A O 1
ATOM 3819 N N . TYR B 1 53 ? -4.914 17.163 10.189 1.00 28.28 49 TYR A N 1
ATOM 3820 C CA . TYR B 1 53 ? -4.404 17.735 8.951 1.00 31.72 49 TYR A CA 1
ATOM 3821 C C . TYR B 1 53 ? -5.502 18.602 8.375 1.00 31.97 49 TYR A C 1
ATOM 3822 O O . TYR B 1 53 ? -6.627 18.128 8.170 1.00 31.14 49 TYR A O 1
ATOM 3840 N N . LYS B 1 54 ? -5.186 19.869 8.127 1.00 34.29 50 LYS A N 1
ATOM 3841 C CA . LYS B 1 54 ? -6.195 20.845 7.717 1.00 37.25 50 LYS A CA 1
ATOM 3842 C C . LYS B 1 54 ? -7.290 20.796 8.781 1.00 36.44 50 LYS A C 1
ATOM 3843 O O . LYS B 1 54 ? -6.970 20.834 9.978 1.00 35.58 50 LYS A O 1
ATOM 3862 N N . ASP B 1 55 ? -8.554 20.656 8.404 1.00 37.99 51 ASP A N 1
ATOM 3863 C CA . ASP B 1 55 ? -9.655 20.580 9.342 1.00 41.18 51 ASP A CA 1
ATOM 3864 C C . ASP B 1 55 ? -10.096 19.152 9.620 1.00 39.76 51 ASP A C 1
ATOM 3865 O O . ASP B 1 55 ? -11.170 18.952 10.194 1.00 40.86 51 ASP A O 1
ATOM 3874 N N . LYS B 1 56 ? -9.294 18.160 9.237 1.00 38.44 52 LYS A N 1
ATOM 3875 C CA . LYS B 1 56 ? -9.638 16.759 9.408 1.00 37.82 52 LYS A CA 1
ATOM 3876 C C . LYS B 1 56 ? -8.858 16.188 10.582 1.00 34.40 52 LYS A C 1
ATOM 3877 O O . LYS B 1 56 ? -7.664 16.460 10.736 1.00 33.13 52 LYS A O 1
ATOM 3896 N N . GLN B 1 57 ? -9.541 15.406 11.413 1.00 33.60 53 GLN A N 1
ATOM 3897 C CA . GLN B 1 57 ? -8.930 14.757 12.561 1.00 33.09 53 GLN A CA 1
ATOM 3898 C C . GLN B 1 57 ? -9.132 13.257 12.452 1.00 31.00 53 GLN A C 1
ATOM 3899 O O . GLN B 1 57 ? -10.244 12.783 12.165 1.00 33.29 53 GLN A O 1
ATOM 3913 N N . TYR B 1 58 ? -8.052 12.531 12.665 1.00 29.46 54 TYR A N 1
ATOM 3914 C CA . TYR B 1 58 ? -8.016 11.086 12.638 1.00 29.73 54 TYR A CA 1
ATOM 3915 C C . TYR B 1 58 ? -7.537 10.624 14.011 1.00 27.50 54 TYR A C 1
ATOM 3916 O O . TYR B 1 58 ? -6.755 11.315 14.678 1.00 27.86 54 TYR A O 1
ATOM 3934 N N . LYS B 1 59 ? -8.085 9.530 14.438 1.00 29.55 55 LYS A N 1
ATOM 3935 C CA . LYS B 1 59 ? -7.725 8.983 15.691 1.00 29.02 55 LYS A CA 1
ATOM 3936 C C . LYS B 1 59 ? -7.293 7.505 15.570 1.00 28.17 55 LYS A C 1
ATOM 3937 O O . LYS B 1 59 ? -7.737 6.872 14.663 1.00 27.78 55 LYS A O 1
ATOM 3956 N N . GLU B 1 60 ? -6.350 7.067 16.391 1.00 27.16 56 GLU A N 1
ATOM 3957 C CA . GLU B 1 60 ? -5.861 5.744 16.482 1.00 25.02 56 GLU A CA 1
ATOM 3958 C C . GLU B 1 60 ? -4.906 5.320 15.321 1.00 24.17 56 GLU A C 1
ATOM 3959 O O . GLU B 1 60 ? -4.768 6.005 14.362 1.00 26.27 56 GLU A O 1
ATOM 3971 N N . LEU B 1 61 ? -4.300 4.140 15.420 1.00 22.40 57 LEU A N 1
ATOM 3972 C CA . LEU B 1 61 ? -3.248 3.756 14.436 1.00 21.84 57 LEU A CA 1
ATOM 3973 C C . LEU B 1 61 ? -3.624 3.641 12.947 1.00 21.59 57 LEU A C 1
ATOM 3974 O O . LEU B 1 61 ? -3.029 4.240 12.092 1.00 21.41 57 LEU A O 1
ATOM 3990 N N . PHE B 1 62 ? -4.702 2.929 12.637 1.00 22.03 58 PHE A N 1
ATOM 3991 C CA . PHE B 1 62 ? -4.898 2.627 11.225 1.00 23.77 58 PHE A CA 1
ATOM 3992 C C . PHE B 1 62 ? -5.485 3.808 10.465 1.00 24.01 58 PHE A C 1
ATOM 3993 O O . PHE B 1 62 ? -5.049 4.097 9.351 1.00 23.42 58 PHE A O 1
ATOM 4010 N N . CYS B 1 63 ? -6.458 4.511 11.043 1.00 24.36 59 CYS A N 1
ATOM 4011 C CA A CYS B 1 63 ? -7.004 5.696 10.393 0.53 27.69 59 CYS A CA 1
ATOM 4012 C CA B CYS B 1 63 ? -6.992 5.691 10.371 0.47 26.05 59 CYS A CA 1
ATOM 4013 C C . CYS B 1 63 ? -5.897 6.722 10.132 1.00 24.59 59 CYS A C 1
ATOM 4014 O O . CYS B 1 63 ? -5.811 7.318 9.042 1.00 23.59 59 CYS A O 1
ATOM 4029 N N . THR B 1 64 ? -5.029 6.926 11.121 1.00 21.51 60 THR A N 1
ATOM 4030 C CA . THR B 1 64 ? -3.936 7.873 10.982 1.00 21.27 60 THR A CA 1
ATOM 4031 C C . THR B 1 64 ? -2.945 7.402 9.927 1.00 20.01 60 THR A C 1
ATOM 4032 O O . THR B 1 64 ? -2.447 8.205 9.121 1.00 20.05 60 THR A O 1
ATOM 4043 N N . LEU B 1 65 ? -2.634 6.106 9.933 1.00 20.05 61 LEU A N 1
ATOM 4044 C CA . LEU B 1 65 ? -1.690 5.552 8.974 1.00 19.45 61 LEU A CA 1
ATOM 4045 C C . LEU B 1 65 ? -2.163 5.775 7.547 1.00 19.84 61 LEU A C 1
ATOM 4046 O O . LEU B 1 65 ? -1.399 6.243 6.701 1.00 20.56 61 LEU A O 1
ATOM 4062 N N . TYR B 1 66 ? -3.420 5.416 7.250 1.00 20.26 62 TYR A N 1
ATOM 4063 C CA . TYR B 1 66 ? -3.916 5.588 5.888 1.00 20.88 62 TYR A CA 1
ATOM 4064 C C . TYR B 1 66 ? -3.975 7.060 5.491 1.00 21.39 62 TYR A C 1
ATOM 4065 O O . TYR B 1 66 ? -3.714 7.402 4.323 1.00 23.14 62 TYR A O 1
ATOM 4083 N N . ALA B 1 67 ? -4.248 7.954 6.453 1.00 21.44 63 ALA A N 1
ATOM 4084 C CA . ALA B 1 67 ? -4.238 9.377 6.147 1.00 22.24 63 ALA A CA 1
ATOM 4085 C C . ALA B 1 67 ? -2.843 9.837 5.756 1.00 21.49 63 ALA A C 1
ATOM 4086 O O . ALA B 1 67 ? -2.666 10.565 4.772 1.00 23.08 63 ALA A O 1
ATOM 4093 N N . ILE B 1 68 ? -1.833 9.416 6.522 1.00 20.53 64 ILE A N 1
ATOM 4094 C CA . ILE B 1 68 ? -0.455 9.803 6.229 1.00 19.84 64 ILE A CA 1
ATOM 4095 C C . ILE B 1 68 ? -0.029 9.252 4.878 1.00 21.16 64 ILE A C 1
ATOM 4096 O O . ILE B 1 68 ? 0.57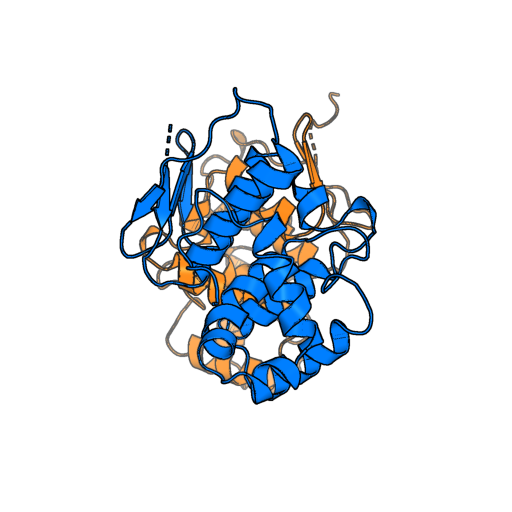3 9.961 4.063 1.00 22.36 64 ILE A O 1
ATOM 4112 N N . ILE B 1 69 ? -0.351 7.991 4.607 1.00 21.82 65 ILE A N 1
ATOM 4113 C CA . ILE B 1 69 ? 0.007 7.406 3.314 1.00 22.99 65 ILE A CA 1
ATOM 4114 C C . ILE B 1 69 ? -0.610 8.200 2.171 1.00 24.79 65 ILE A C 1
ATOM 4115 O O . ILE B 1 69 ? 0.040 8.454 1.151 1.00 27.12 65 ILE A O 1
ATOM 4131 N N . ASP B 1 70 ? -1.872 8.601 2.321 1.00 24.35 66 ASP A N 1
ATOM 4132 C CA . ASP B 1 70 ? -2.530 9.390 1.284 1.00 26.48 66 ASP A CA 1
ATOM 4133 C C . ASP B 1 70 ? -1.838 10.739 1.098 1.00 25.73 66 ASP A C 1
ATOM 4134 O O . ASP B 1 70 ? -1.592 11.172 -0.039 1.00 26.67 66 ASP A O 1
ATOM 4143 N N . ILE B 1 71 ? -1.514 11.415 2.210 1.00 23.84 67 ILE A N 1
ATOM 4144 C CA . ILE B 1 71 ? -0.896 12.745 2.146 1.00 24.70 67 ILE A CA 1
ATOM 4145 C C . ILE B 1 71 ? 0.421 12.695 1.387 1.00 24.63 67 ILE A C 1
ATOM 4146 O O . ILE B 1 71 ? 0.721 13.582 0.573 1.00 26.84 67 ILE A O 1
ATOM 4162 N N . TYR B 1 72 ? 1.245 11.689 1.673 1.00 24.19 68 TYR A N 1
ATOM 4163 C CA . TYR B 1 72 ? 2.563 11.580 1.077 1.00 25.24 68 TYR A CA 1
ATOM 4164 C C . TYR B 1 72 ? 2.580 10.709 -0.171 1.00 27.60 68 TYR A C 1
ATOM 4165 O O . TYR B 1 72 ? 3.660 10.484 -0.748 1.00 29.47 68 TYR A O 1
ATOM 4183 N N . ASP B 1 73 ? 1.414 10.225 -0.595 1.00 29.03 69 ASP A N 1
ATOM 4184 C CA . ASP B 1 73 ? 1.263 9.512 -1.858 1.00 31.12 69 ASP A CA 1
ATOM 4185 C C . ASP B 1 73 ? 2.264 8.362 -1.981 1.00 29.81 69 ASP A C 1
ATOM 4186 O O . ASP B 1 73 ? 2.931 8.186 -3.007 1.00 31.42 69 ASP A O 1
ATOM 4195 N N . CYS B 1 74 ? 2.353 7.553 -0.924 1.00 26.66 70 CYS A N 1
ATOM 4196 C CA . CYS B 1 74 ? 3.400 6.541 -0.853 1.00 26.96 70 CYS A CA 1
ATOM 4197 C C . CYS B 1 74 ? 2.842 5.146 -0.611 1.00 25.34 70 CYS A C 1
ATOM 4198 O O . CYS B 1 74 ? 3.529 4.278 -0.072 1.00 24.99 70 CYS A O 1
ATOM 4206 N N . TYR B 1 75 ? 1.613 4.896 -1.043 1.00 26.21 71 TYR A N 1
ATOM 4207 C CA . TYR B 1 75 ? 1.043 3.565 -0.884 1.00 25.08 71 TYR A CA 1
ATOM 4208 C C . TYR B 1 75 ? 1.862 2.516 -1.626 1.00 24.91 71 TYR A C 1
ATOM 4209 O O . TYR B 1 75 ? 2.130 1.438 -1.089 1.00 25.19 71 TYR A O 1
ATOM 4227 N N . ASN B 1 76 ? 2.254 2.803 -2.869 1.00 27.31 72 ASN A N 1
ATOM 4228 C CA . ASN B 1 76 ? 2.962 1.794 -3.658 1.00 30.26 72 ASN A CA 1
ATOM 4229 C C . ASN B 1 76 ? 4.261 1.395 -2.982 1.00 29.09 72 ASN A C 1
ATOM 4230 O O . ASN B 1 76 ? 4.598 0.201 -2.910 1.00 30.02 72 ASN A O 1
ATOM 4241 N N . GLU B 1 77 ? 5.001 2.381 -2.473 1.00 28.62 73 GLU A N 1
ATOM 4242 C CA . GLU B 1 77 ? 6.251 2.102 -1.770 1.00 29.20 73 GLU A CA 1
ATOM 4243 C C . GLU B 1 77 ? 6.016 1.263 -0.517 1.00 26.72 73 GLU A C 1
ATOM 4244 O O . GLU B 1 77 ? 6.766 0.318 -0.241 1.00 28.73 73 GLU A O 1
ATOM 4256 N N . LEU B 1 78 ? 4.990 1.594 0.269 1.00 24.25 74 LEU A N 1
ATOM 4257 C CA . LEU B 1 78 ? 4.812 0.926 1.553 1.00 24.28 74 LEU A CA 1
ATOM 4258 C C . LEU B 1 78 ? 4.169 -0.442 1.423 1.00 24.50 74 LEU A C 1
ATOM 4259 O O . LEU B 1 78 ? 4.392 -1.296 2.292 1.00 25.27 74 LEU A O 1
ATOM 4275 N N . PHE B 1 79 ? 3.402 -0.688 0.355 1.00 24.66 75 PHE A N 1
ATOM 4276 C CA . PHE B 1 79 ? 2.692 -1.950 0.190 1.00 25.21 75 PHE A CA 1
ATOM 4277 C C . PHE B 1 79 ? 3.217 -2.769 -0.981 1.00 27.75 75 PHE A C 1
ATOM 4278 O O . PHE B 1 79 ? 2.610 -3.781 -1.338 1.00 29.15 75 PHE A O 1
ATOM 4295 N N . ASN B 1 80 ? 4.343 -2.368 -1.569 1.00 30.39 76 ASN A N 1
ATOM 4296 C CA . ASN B 1 80 ? 4.986 -3.130 -2.643 1.00 32.30 76 ASN A CA 1
ATOM 4297 C C . ASN B 1 80 ? 4.017 -3.433 -3.781 1.00 35.37 76 ASN A C 1
ATOM 4298 O O . ASN B 1 80 ? 3.958 -4.554 -4.293 1.00 35.63 76 ASN A O 1
ATOM 4309 N N . GLU B 1 81 ? 3.249 -2.423 -4.190 1.00 36.82 77 GLU A N 1
ATOM 4310 C CA . GLU B 1 81 ? 2.240 -2.630 -5.225 1.00 40.75 77 GLU A CA 1
ATOM 4311 C C . GLU B 1 81 ? 2.883 -3.048 -6.548 1.00 42.70 77 GLU A C 1
ATOM 4312 O O . GLU B 1 81 ? 2.385 -3.943 -7.241 1.00 42.47 77 GLU A O 1
ATOM 4324 N N . ASP B 1 82 ? 4.015 -2.432 -6.892 1.00 44.71 78 ASP A N 1
ATOM 4325 C CA . ASP B 1 82 ? 4.733 -2.760 -8.114 1.00 47.18 78 ASP A CA 1
ATOM 4326 C C . ASP B 1 82 ? 5.237 -4.196 -8.127 1.00 46.20 78 ASP A C 1
ATOM 4327 O O . ASP B 1 82 ? 5.562 -4.711 -9.200 1.00 46.57 78 ASP A O 1
ATOM 4336 N N . GLU B 1 83 ? 5.331 -4.841 -6.963 1.00 44.76 79 GLU A N 1
ATOM 4337 C CA . GLU B 1 83 ? 5.739 -6.237 -6.853 1.00 44.17 79 GLU A CA 1
ATOM 4338 C C . GLU B 1 83 ? 4.558 -7.178 -6.779 1.00 42.80 79 GLU A C 1
ATOM 4339 O O . GLU B 1 83 ? 4.754 -8.400 -6.717 1.00 43.86 79 GLU A O 1
ATOM 4351 N N . GLY B 1 84 ? 3.345 -6.645 -6.757 1.00 40.79 80 GLY A N 1
ATOM 4352 C CA . GLY B 1 84 ? 2.176 -7.468 -6.554 1.00 39.07 80 GLY A CA 1
ATOM 4353 C C . GLY B 1 84 ? 2.105 -8.078 -5.169 1.00 36.62 80 GLY A C 1
ATOM 4354 O O . GLY B 1 84 ? 1.650 -9.217 -5.029 1.00 37.56 80 GLY A O 1
ATOM 4358 N N . LYS B 1 85 ? 2.521 -7.343 -4.134 1.00 34.35 81 LYS A N 1
ATOM 4359 C CA . LYS B 1 85 ? 2.560 -7.878 -2.777 1.00 34.42 81 LYS A CA 1
ATOM 4360 C C . LYS B 1 85 ? 1.692 -7.093 -1.795 1.00 34.10 81 LYS A C 1
ATOM 4361 O O . LYS B 1 85 ? 1.927 -7.144 -0.577 1.00 33.83 81 LYS A O 1
ATOM 4380 N N . VAL B 1 86 ? 0.685 -6.376 -2.292 1.00 33.95 82 VAL A N 1
ATOM 4381 C CA . VAL B 1 86 ? -0.211 -5.638 -1.406 1.00 33.32 82 VAL A CA 1
ATOM 4382 C C . VAL B 1 86 ? -0.890 -6.575 -0.422 1.00 32.61 82 VAL A C 1
ATOM 4383 O O . VAL B 1 86 ? -0.907 -6.324 0.788 1.00 31.89 82 VAL A O 1
ATOM 4396 N N . SER B 1 87 ? -1.489 -7.658 -0.918 1.00 33.16 83 SER A N 1
ATOM 4397 C CA A SER B 1 87 ? -2.205 -8.556 -0.020 0.53 34.30 83 SER A CA 1
ATOM 4398 C CA B SER B 1 87 ? -2.206 -8.544 -0.010 0.47 34.13 83 SER A CA 1
ATOM 4399 C C . SER B 1 87 ? -1.264 -9.188 0.995 1.00 33.17 83 SER A C 1
ATOM 4400 O O . SER B 1 87 ? -1.642 -9.407 2.145 1.00 32.61 83 SER A O 1
ATOM 4415 N N . GLU B 1 88 ? -0.029 -9.500 0.586 1.00 32.20 84 GLU A N 1
ATOM 4416 C CA . GLU B 1 88 ? 0.905 -10.095 1.533 1.00 31.87 84 GLU A CA 1
ATOM 4417 C C . GLU B 1 88 ? 1.240 -9.113 2.640 1.00 27.64 84 GLU A C 1
ATOM 4418 O O . GLU B 1 88 ? 1.317 -9.492 3.812 1.00 26.69 84 GLU A O 1
ATOM 4430 N N . ASN B 1 89 ? 1.433 -7.843 2.290 1.00 25.89 85 ASN A N 1
ATOM 4431 C CA . ASN B 1 89 ? 1.720 -6.841 3.304 1.00 24.92 85 ASN A CA 1
ATOM 4432 C C . ASN B 1 89 ? 0.558 -6.709 4.275 1.00 25.18 85 ASN A C 1
ATOM 4433 O O . ASN B 1 89 ? 0.761 -6.693 5.493 1.00 24.40 85 ASN A O 1
ATOM 4444 N N . GLU B 1 90 ? -0.671 -6.603 3.751 1.00 27.15 86 GLU A N 1
ATOM 4445 C CA . GLU B 1 90 ? -1.843 -6.491 4.616 1.00 28.43 86 GLU A CA 1
ATOM 4446 C C . GLU B 1 90 ? -1.958 -7.684 5.552 1.00 29.23 86 GLU A C 1
ATOM 4447 O O . GLU B 1 90 ? -2.225 -7.516 6.750 1.00 28.57 86 GLU A O 1
ATOM 4459 N N . GLU B 1 91 ? -1.779 -8.903 5.011 1.00 28.58 87 GLU A N 1
ATOM 4460 C CA . GLU B 1 91 ? -1.899 -10.113 5.815 1.00 30.20 87 GLU A CA 1
ATOM 4461 C C . GLU B 1 91 ? -1.007 -10.024 7.039 1.00 28.09 87 GLU A C 1
ATOM 4462 O O . GLU B 1 91 ? -1.442 -10.298 8.164 1.00 28.49 87 GLU A O 1
ATOM 4474 N N . PHE B 1 92 ? 0.248 -9.605 6.838 1.00 25.86 88 PHE A N 1
ATOM 4475 C CA . PHE B 1 92 ? 1.186 -9.577 7.946 1.00 24.29 88 PHE A CA 1
ATOM 4476 C C . PHE B 1 92 ? 0.832 -8.491 8.965 1.00 23.63 88 PHE A C 1
ATOM 4477 O O . PHE B 1 92 ? 0.891 -8.736 10.174 1.00 23.50 88 PHE A O 1
ATOM 4494 N N . ILE B 1 93 ? 0.494 -7.275 8.518 1.00 22.71 89 ILE A N 1
ATOM 4495 C CA . ILE B 1 93 ? 0.296 -6.215 9.512 1.00 22.64 89 ILE A CA 1
ATOM 4496 C C . ILE B 1 93 ? -1.004 -6.419 10.279 1.00 24.35 89 ILE A C 1
ATOM 4497 O O . ILE B 1 93 ? -1.073 -6.110 11.478 1.00 23.73 89 ILE A O 1
ATOM 4513 N N . PHE B 1 94 ? -2.036 -6.973 9.632 1.00 23.82 90 PHE A N 1
ATOM 4514 C CA . PHE B 1 94 ? -3.269 -7.255 10.358 1.00 24.83 90 PHE A CA 1
ATOM 4515 C C . PHE B 1 94 ? -3.076 -8.408 11.333 1.00 24.39 90 PHE A C 1
ATOM 4516 O O . PHE B 1 94 ? -3.587 -8.358 12.454 1.00 25.86 90 PHE A O 1
ATOM 4533 N N . HIS B 1 95 ? -2.310 -9.437 10.933 1.00 23.89 91 HIS A N 1
ATOM 4534 C CA . HIS B 1 95 ? -1.977 -10.527 11.848 1.00 24.74 91 HIS A CA 1
ATOM 4535 C C . HIS B 1 95 ? -1.268 -9.998 13.089 1.00 23.48 91 HIS A C 1
ATOM 4536 O O . HIS B 1 95 ? -1.625 -10.334 14.221 1.00 24.52 91 HIS A O 1
ATOM 4549 N N . LEU B 1 96 ? -0.263 -9.146 12.899 1.00 21.31 92 LEU A N 1
ATOM 4550 C CA . LEU B 1 96 ? 0.492 -8.656 14.046 1.00 21.41 92 LEU A CA 1
ATOM 4551 C C . LEU B 1 96 ? -0.372 -7.763 14.919 1.00 22.07 92 LEU A C 1
ATOM 4552 O O . LEU B 1 96 ? -0.298 -7.825 16.150 1.00 22.13 92 LEU A O 1
ATOM 4568 N N . ALA B 1 97 ? -1.212 -6.924 14.295 1.00 22.85 93 ALA A N 1
ATOM 4569 C CA . ALA B 1 97 ? -2.098 -6.079 15.078 1.00 24.81 93 ALA A CA 1
ATOM 4570 C C . ALA B 1 97 ? -3.088 -6.920 15.861 1.00 24.30 93 ALA A C 1
ATOM 4571 O O . ALA B 1 97 ? -3.382 -6.618 17.025 1.00 24.52 93 ALA A O 1
ATOM 4578 N N . SER B 1 98 ? -3.609 -7.984 15.232 1.00 24.21 94 SER A N 1
ATOM 4579 C CA . SER B 1 98 ? -4.566 -8.866 15.899 1.00 25.38 94 SER A CA 1
ATOM 4580 C C . SER B 1 98 ? -3.909 -9.590 17.064 1.00 25.48 94 SER A C 1
ATOM 4581 O O . SER B 1 98 ? -4.588 -9.950 18.025 1.00 27.39 94 SER A O 1
ATOM 4589 N N . ASP B 1 99 ? -2.590 -9.789 16.988 1.00 25.50 95 ASP A N 1
ATOM 4590 C CA . ASP B 1 99 ? -1.778 -10.341 18.065 1.00 24.82 95 ASP A CA 1
ATOM 4591 C C . ASP B 1 99 ? -1.319 -9.279 19.058 1.00 25.57 95 ASP A C 1
ATOM 4592 O O . ASP B 1 99 ? -0.457 -9.558 19.900 1.00 26.43 95 ASP A O 1
ATOM 4601 N N . LYS B 1 100 ? -1.872 -8.074 18.984 1.00 26.93 96 LYS A N 1
ATOM 4602 C CA . LYS B 1 100 ? -1.567 -7.005 19.928 1.00 28.64 96 LYS A CA 1
ATOM 4603 C C . LYS B 1 100 ? -0.106 -6.585 19.844 1.00 26.21 96 LYS A C 1
ATOM 4604 O O . LYS B 1 100 ? 0.489 -6.149 20.839 1.00 26.34 96 LYS A O 1
ATOM 4623 N N . PHE B 1 101 ? 0.484 -6.727 18.655 1.00 24.74 97 PHE A N 1
ATOM 4624 C CA . PHE B 1 101 ? 1.859 -6.283 18.408 1.00 25.30 97 PHE A CA 1
ATOM 4625 C C . PHE B 1 101 ? 2.875 -7.025 19.259 1.00 27.21 97 PHE A C 1
ATOM 4626 O O . PHE B 1 101 ? 3.982 -6.516 19.493 1.00 28.44 97 PHE A O 1
ATOM 4643 N N . LYS B 1 102 ? 2.529 -8.236 19.693 1.00 27.69 98 LYS A N 1
ATOM 4644 C CA . LYS B 1 102 ? 3.382 -9.065 20.536 1.00 29.73 98 LYS A CA 1
ATOM 4645 C C . LYS B 1 102 ? 3.898 -10.238 19.717 1.00 27.51 98 LYS A C 1
ATOM 4646 O O . LYS B 1 102 ? 3.128 -10.889 18.999 1.00 27.85 98 LYS A O 1
ATOM 4665 N N . LEU B 1 103 ? 5.194 -10.505 19.834 1.00 27.40 99 LEU A N 1
ATOM 4666 C CA . LEU B 1 103 ? 5.839 -11.648 19.203 1.00 26.79 99 LEU A CA 1
ATOM 4667 C C . LEU B 1 103 ? 6.371 -12.526 20.318 1.00 27.60 99 LEU A C 1
ATOM 4668 O O . LEU B 1 103 ? 7.236 -12.092 21.088 1.00 28.95 99 LEU A O 1
ATOM 4684 N N . LYS B 1 104 ? 5.839 -13.741 20.416 1.00 26.70 100 LYS A N 1
ATOM 4685 C CA . LYS B 1 104 ? 6.341 -14.727 21.364 1.00 28.29 100 LYS A CA 1
ATOM 4686 C C . LYS B 1 104 ? 7.556 -15.431 20.763 1.00 26.58 100 LYS A C 1
ATOM 4687 O O . LYS B 1 104 ? 7.936 -15.191 19.620 1.00 25.50 100 LYS A O 1
ATOM 4706 N N . GLN B 1 105 ? 8.169 -16.336 21.535 1.00 26.39 101 GLN A N 1
ATOM 4707 C CA . GLN B 1 105 ? 9.389 -16.998 21.073 1.00 26.59 101 GLN A CA 1
ATOM 4708 C C . GLN B 1 105 ? 9.162 -17.761 19.766 1.00 25.07 101 GLN A C 1
ATOM 4709 O O . GLN B 1 105 ? 10.002 -17.733 18.865 1.00 25.73 101 GLN A O 1
ATOM 4723 N N . LEU B 1 106 ? 8.027 -18.436 19.634 1.00 25.29 102 LEU A N 1
ATOM 4724 C CA . LEU B 1 106 ? 7.752 -19.176 18.408 1.00 26.61 102 LEU A CA 1
ATOM 4725 C C . LEU B 1 106 ? 7.571 -18.233 17.217 1.00 25.80 102 LEU A C 1
ATOM 4726 O O . LEU B 1 106 ? 7.999 -18.536 16.093 1.00 26.06 102 LEU A O 1
ATOM 4742 N N . ASP B 1 107 ? 6.942 -17.079 17.449 1.00 25.56 103 ASP A N 1
ATOM 4743 C CA . ASP B 1 107 ? 6.790 -16.093 16.385 1.00 24.72 103 ASP A CA 1
ATOM 4744 C C . ASP B 1 107 ? 8.149 -15.588 15.924 1.00 24.26 103 ASP A C 1
ATOM 4745 O O . ASP B 1 107 ? 8.368 -15.379 14.726 1.00 24.36 103 ASP A O 1
ATOM 4754 N N . MET B 1 108 ? 9.071 -15.372 16.868 1.00 23.25 104 MET A N 1
ATOM 4755 C CA . MET B 1 108 ? 10.414 -14.942 16.494 1.00 23.67 104 MET A CA 1
ATOM 4756 C C . MET B 1 108 ? 11.127 -16.017 15.680 1.00 23.99 104 MET A C 1
ATOM 4757 O O . MET B 1 108 ? 11.811 -15.720 14.697 1.00 24.31 104 MET A O 1
ATOM 4771 N N . LYS B 1 109 ? 10.984 -17.277 16.077 1.00 24.51 105 LYS A N 1
ATOM 4772 C CA . LYS B 1 109 ? 11.599 -18.362 15.323 1.00 27.64 105 LYS A CA 1
ATOM 4773 C C . LYS B 1 109 ? 11.083 -18.390 13.887 1.00 27.02 105 LYS A C 1
ATOM 4774 O O . LYS B 1 109 ? 11.867 -18.514 12.933 1.00 26.71 105 LYS A O 1
ATOM 4793 N N . HIS B 1 110 ? 9.769 -18.235 13.712 1.00 28.12 106 HIS A N 1
ATOM 4794 C CA . HIS B 1 110 ? 9.187 -18.265 12.373 1.00 29.24 106 HIS A CA 1
ATOM 4795 C C . HIS B 1 110 ? 9.608 -17.059 11.549 1.00 26.66 106 HIS A C 1
ATOM 4796 O O . HIS B 1 110 ? 9.848 -17.184 10.335 1.00 27.14 106 HIS A O 1
ATOM 4809 N N . LEU B 1 111 ? 9.709 -15.887 12.187 1.00 23.92 107 LEU A N 1
ATOM 4810 C CA . LEU B 1 111 ? 10.193 -14.700 11.485 1.00 23.16 107 LEU A CA 1
ATOM 4811 C C . LEU B 1 111 ? 11.637 -14.890 11.044 1.00 23.41 107 LEU A C 1
ATOM 4812 O O . LEU B 1 111 ? 12.010 -14.537 9.917 1.00 24.76 107 LEU A O 1
ATOM 4828 N N . ASN B 1 112 ? 12.457 -15.465 11.913 1.00 23.52 108 ASN A N 1
ATOM 4829 C CA . ASN B 1 112 ? 13.848 -15.730 11.554 1.00 24.29 108 ASN A CA 1
ATOM 4830 C C . ASN B 1 112 ? 13.928 -16.672 10.359 1.00 26.94 108 ASN A C 1
ATOM 4831 O O . ASN B 1 112 ? 14.752 -16.471 9.454 1.00 28.60 108 ASN A O 1
ATOM 4842 N N . ASP B 1 113 ? 13.055 -17.687 10.322 1.00 28.65 109 ASP A N 1
ATOM 4843 C CA . ASP B 1 113 ? 13.013 -18.593 9.172 1.00 32.04 109 ASP A CA 1
ATOM 4844 C C . ASP B 1 113 ? 12.594 -17.860 7.898 1.00 33.81 109 ASP A C 1
ATOM 4845 O O . ASP B 1 113 ? 13.140 -18.113 6.820 1.00 35.20 109 ASP A O 1
ATOM 4854 N N . LEU B 1 114 ? 11.602 -16.971 7.995 1.00 34.14 110 LEU A N 1
ATOM 4855 C CA . LEU B 1 114 ? 11.181 -16.195 6.829 1.00 35.05 110 LEU A CA 1
ATOM 4856 C C . LEU B 1 114 ? 12.321 -15.341 6.295 1.00 33.40 110 LEU A C 1
ATOM 4857 O O . LEU B 1 114 ? 12.427 -15.123 5.080 1.00 35.72 110 LEU A O 1
ATOM 4873 N N . LEU B 1 115 ? 13.162 -14.811 7.189 1.00 29.26 111 LEU A N 1
ATOM 4874 C CA . LEU B 1 115 ? 14.213 -13.880 6.776 1.00 28.72 111 LEU A CA 1
ATOM 4875 C C . LEU B 1 115 ? 15.438 -14.578 6.207 1.00 34.80 111 LEU A C 1
ATOM 4876 O O . LEU B 1 115 ? 16.343 -13.902 5.701 1.00 34.42 111 LEU A O 1
ATOM 4892 N N . CYS B 1 116 ? 15.505 -15.906 6.303 1.00 40.95 112 CYS A N 1
ATOM 4893 C CA A CYS B 1 116 ? 16.453 -16.633 5.475 0.47 45.41 112 CYS A CA 1
ATOM 4894 C CA B CYS B 1 116 ? 16.438 -16.654 5.470 0.53 43.96 112 CYS A CA 1
ATOM 4895 C C . CYS B 1 116 ? 16.020 -16.603 4.010 1.00 48.13 112 CYS A C 1
ATOM 4896 O O . CYS B 1 116 ? 16.868 -16.587 3.122 1.00 49.56 112 CYS A O 1
ATOM 4911 N N . GLU B 1 117 ? 14.709 -16.554 3.746 1.00 55.27 113 GLU A N 1
ATOM 4912 C CA . GLU B 1 117 ? 14.211 -16.619 2.371 1.00 61.44 113 GLU A CA 1
ATOM 4913 C C . GLU B 1 117 ? 14.527 -15.346 1.582 1.00 61.36 113 GLU A C 1
ATOM 4914 O O . GLU B 1 117 ? 14.958 -15.422 0.422 1.00 61.54 113 GLU A O 1
ATOM 4925 N N . LYS B 1 118 ? 14.189 -14.193 2.147 1.00 59.39 114 LYS A N 1
ATOM 4926 C CA . LYS B 1 118 ? 14.388 -12.907 1.474 1.00 56.67 114 LYS A CA 1
ATOM 4927 C C . LYS B 1 118 ? 15.068 -11.827 2.355 1.00 50.75 114 LYS A C 1
ATOM 4928 O O . LYS B 1 118 ? 15.305 -12.072 3.489 1.00 50.10 114 LYS A O 1
ATOM 4947 N N . SER B 1 119 ? 15.436 -10.680 1.781 1.00 44.93 115 SER A N 1
ATOM 4948 C CA . SER B 1 119 ? 16.087 -9.578 2.492 1.00 40.69 115 SER A CA 1
ATOM 4949 C C . SER B 1 119 ? 15.114 -8.847 3.413 1.00 34.56 115 SER A C 1
ATOM 4950 O O . SER B 1 119 ? 15.511 -8.296 4.449 1.00 34.28 115 SER A O 1
ATOM 4958 N N . TYR B 1 120 ? 13.846 -8.824 3.052 1.00 29.75 116 TYR A N 1
ATOM 4959 C CA . TYR B 1 120 ? 12.824 -8.199 3.867 1.00 26.35 116 TYR A CA 1
ATOM 4960 C C . TYR B 1 120 ? 11.727 -9.222 4.094 1.00 25.42 116 TYR A C 1
ATOM 4961 O O . TYR B 1 120 ? 11.747 -10.318 3.533 1.00 28.10 116 TYR A O 1
ATOM 4979 N N . ILE B 1 121 ? 10.767 -8.875 4.942 1.00 23.11 117 ILE A N 1
ATOM 4980 C CA . ILE B 1 121 ? 9.793 -9.874 5.352 1.00 23.60 117 ILE A CA 1
ATOM 4981 C C . ILE B 1 121 ? 8.915 -10.285 4.183 1.00 25.17 117 ILE A C 1
ATOM 4982 O O . ILE B 1 121 ? 8.628 -11.476 4.005 1.00 27.38 117 ILE A O 1
ATOM 4998 N N . VAL B 1 122 ? 8.466 -9.319 3.383 1.00 26.97 118 VAL A N 1
ATOM 4999 C CA . VAL B 1 122 ? 7.588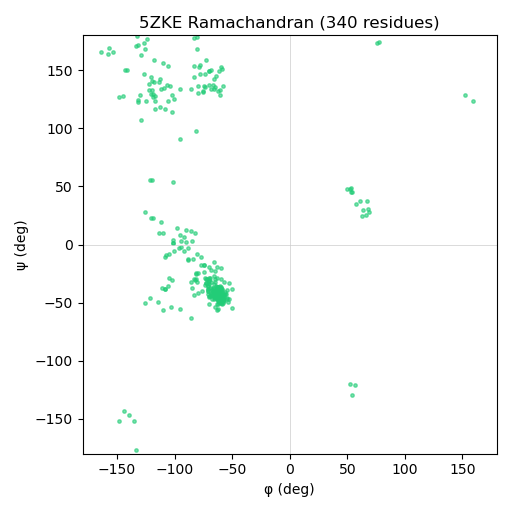 -9.561 2.244 1.00 27.25 118 VAL A CA 1
ATOM 5000 C C . VAL B 1 122 ? 8.283 -9.235 0.920 1.00 29.09 118 VAL A C 1
ATOM 5001 O O . VAL B 1 122 ? 8.237 -10.023 -0.031 1.00 29.52 118 VAL A O 1
ATOM 5014 N N . SER B 1 123 ? 8.901 -8.061 0.832 1.00 29.06 119 SER A N 1
ATOM 5015 C CA . SER B 1 123 ? 9.476 -7.596 -0.421 1.00 32.40 119 SER A CA 1
ATOM 5016 C C . SER B 1 123 ? 10.822 -8.257 -0.688 1.00 35.65 119 SER A C 1
ATOM 5017 O O . SER B 1 123 ? 11.548 -8.644 0.234 1.00 34.85 119 SER A O 1
ATOM 5025 N N . ASN B 1 124 ? 11.152 -8.358 -1.976 1.00 40.34 120 ASN A N 1
ATOM 5026 C CA . ASN B 1 124 ? 12.469 -8.755 -2.445 1.00 43.95 120 ASN A CA 1
ATOM 5027 C C . ASN B 1 124 ? 13.305 -7.564 -2.892 1.00 42.83 120 ASN A C 1
ATOM 5028 O O . ASN B 1 124 ? 14.413 -7.759 -3.409 1.00 44.09 120 ASN A O 1
ATOM 5039 N N . ARG B 1 125 ? 12.790 -6.343 -2.733 1.00 40.10 121 ARG A N 1
ATOM 5040 C CA . ARG B 1 125 ? 13.394 -5.136 -3.285 1.00 39.60 121 ARG A CA 1
ATOM 5041 C C . ARG B 1 125 ? 13.743 -4.107 -2.225 1.00 35.13 121 ARG A C 1
ATOM 5042 O O . ARG B 1 125 ? 14.836 -3.536 -2.268 1.00 35.66 121 ARG A O 1
ATOM 5063 N N . HIS B 1 126 ? 12.835 -3.835 -1.288 1.00 31.93 122 HIS A N 1
ATOM 5064 C CA . HIS B 1 126 ? 13.063 -2.794 -0.299 1.00 29.52 122 HIS A CA 1
ATOM 5065 C C . HIS B 1 126 ? 12.087 -2.957 0.861 1.00 26.32 122 HIS A C 1
ATOM 5066 O O . HIS B 1 126 ? 11.088 -3.678 0.768 1.00 26.33 122 HIS A O 1
ATOM 5079 N N . ALA B 1 127 ? 12.383 -2.265 1.957 1.00 24.88 123 ALA A N 1
ATOM 5080 C CA . ALA B 1 127 ? 11.550 -2.362 3.144 1.00 24.07 123 ALA A CA 1
ATOM 5081 C C . ALA B 1 127 ? 10.134 -1.892 2.841 1.00 22.47 123 ALA A C 1
ATOM 5082 O O . ALA B 1 127 ? 9.896 -1.020 1.987 1.00 23.25 123 ALA A O 1
ATOM 5089 N N . SER B 1 128 ? 9.186 -2.480 3.553 1.00 20.42 124 SER A N 1
ATOM 5090 C CA . SER B 1 128 ? 7.784 -2.130 3.385 1.00 20.61 124 SER A CA 1
ATOM 5091 C C . SER B 1 128 ? 7.134 -1.933 4.746 1.00 18.55 124 SER A C 1
ATOM 5092 O O . SER B 1 128 ? 7.783 -1.987 5.793 1.00 18.38 124 SER A O 1
ATOM 5100 N N . ILE B 1 129 ? 5.823 -1.680 4.718 1.00 18.78 125 ILE A N 1
ATOM 5101 C CA . ILE B 1 129 ? 5.082 -1.446 5.950 1.00 18.71 125 ILE A CA 1
ATOM 5102 C C . ILE B 1 129 ? 5.232 -2.622 6.909 1.00 18.23 125 ILE A C 1
ATOM 5103 O O . ILE B 1 129 ? 5.224 -2.434 8.127 1.00 18.56 125 ILE A O 1
ATOM 5119 N N . VAL B 1 130 ? 5.367 -3.848 6.391 1.00 18.77 126 VAL A N 1
ATOM 5120 C CA . VAL B 1 130 ? 5.536 -4.999 7.284 1.00 18.28 126 VAL A CA 1
ATOM 5121 C C . VAL B 1 130 ? 6.849 -4.901 8.062 1.00 18.98 126 VAL A C 1
ATOM 5122 O O . VAL B 1 130 ? 6.899 -5.219 9.254 1.00 18.59 126 VAL A O 1
ATOM 5135 N N . ASP B 1 131 ? 7.945 -4.518 7.398 1.00 19.26 127 ASP A N 1
ATOM 5136 C CA . ASP B 1 131 ? 9.208 -4.378 8.117 1.00 18.53 127 ASP A CA 1
ATOM 5137 C C . ASP B 1 131 ? 9.114 -3.319 9.204 1.00 17.83 127 ASP A C 1
ATOM 5138 O O . ASP B 1 131 ? 9.682 -3.479 10.295 1.00 19.21 127 ASP A O 1
ATOM 5147 N N . ILE B 1 132 ? 8.400 -2.226 8.922 1.00 17.77 128 ILE A N 1
ATOM 5148 C CA . ILE B 1 132 ? 8.206 -1.169 9.918 1.00 17.51 128 ILE A CA 1
ATOM 5149 C C . ILE B 1 132 ? 7.437 -1.704 11.128 1.00 18.33 128 ILE A C 1
ATOM 5150 O O . ILE B 1 132 ? 7.840 -1.514 12.287 1.00 18.75 128 ILE A O 1
ATOM 5166 N N . PHE B 1 133 ? 6.299 -2.359 10.874 1.00 18.36 129 PHE A N 1
ATOM 5167 C CA . PHE B 1 133 ? 5.498 -2.895 11.963 1.00 19.22 129 PHE A CA 1
ATOM 5168 C C . PHE B 1 133 ? 6.314 -3.864 12.802 1.00 19.13 129 PHE A C 1
ATOM 5169 O O . PHE B 1 133 ? 6.300 -3.808 14.036 1.00 19.36 129 PHE A O 1
ATOM 5186 N N . TYR B 1 134 ? 7.004 -4.788 12.139 1.00 19.20 130 TYR A N 1
ATOM 5187 C CA . TYR B 1 134 ? 7.736 -5.818 12.871 1.00 18.05 130 TYR A CA 1
ATOM 5188 C C . TYR B 1 134 ? 8.957 -5.250 13.591 1.00 18.53 130 TYR A C 1
ATOM 5189 O O . TYR B 1 134 ? 9.308 -5.720 14.674 1.00 19.74 130 TYR A O 1
ATOM 5207 N N . PHE B 1 135 ? 9.640 -4.269 12.999 1.00 17.94 131 PHE A N 1
ATOM 5208 C CA . PHE B 1 135 ? 10.787 -3.663 13.676 1.00 18.53 131 PHE A CA 1
ATOM 5209 C C . PHE B 1 135 ? 10.390 -3.155 15.053 1.00 18.35 131 PHE A C 1
ATOM 5210 O O . PHE B 1 135 ? 11.060 -3.428 16.054 1.00 20.20 131 PHE A O 1
ATOM 5227 N N . CYS B 1 136 ? 9.257 -2.454 15.124 1.00 19.27 132 CYS A N 1
ATOM 5228 C CA . CYS B 1 136 ? 8.841 -1.864 16.383 1.00 19.76 132 CYS A CA 1
ATOM 5229 C C . CYS B 1 136 ? 8.397 -2.924 17.383 1.00 21.35 132 CYS A C 1
ATOM 5230 O O . CYS B 1 136 ? 8.530 -2.723 18.598 1.00 22.93 132 CYS A O 1
ATOM 5238 N N . SER B 1 137 ? 7.848 -4.045 16.887 1.00 21.14 133 SER A N 1
ATOM 5239 C CA . SER B 1 137 ? 7.401 -5.134 17.755 1.00 22.48 133 SER A CA 1
ATOM 5240 C C . SER B 1 137 ? 8.532 -6.059 18.191 1.00 23.31 133 SER A C 1
ATOM 5241 O O . SER B 1 137 ? 8.451 -6.665 19.264 1.00 25.90 133 SER A O 1
ATOM 5249 N N . VAL B 1 138 ? 9.569 -6.215 17.367 1.00 22.54 134 VAL A N 1
ATOM 5250 C CA . VAL B 1 138 ? 10.744 -7.011 17.724 1.00 24.01 134 VAL A CA 1
ATOM 5251 C C . VAL B 1 138 ? 11.626 -6.285 18.731 1.00 23.28 134 VAL A C 1
ATOM 5252 O O . VAL B 1 138 ? 12.394 -6.921 19.468 1.00 24.35 134 VAL A O 1
ATOM 5265 N N . TYR B 1 139 ? 11.534 -4.958 18.781 1.00 23.73 135 TYR A N 1
ATOM 5266 C CA . TYR B 1 139 ? 12.503 -4.173 19.528 1.00 25.78 135 TYR A CA 1
ATOM 5267 C C . TYR B 1 139 ? 12.625 -4.651 20.974 1.00 27.84 135 TYR A C 1
ATOM 5268 O O . TYR B 1 139 ? 13.736 -4.866 21.477 1.00 27.92 135 TYR A O 1
ATOM 5286 N N . LYS B 1 140 ? 11.489 -4.808 21.670 1.00 29.54 136 LYS A N 1
ATOM 5287 C CA . LYS B 1 140 ? 11.539 -5.166 23.089 1.00 33.44 136 LYS A CA 1
ATOM 5288 C C . LYS B 1 140 ? 12.165 -6.534 23.305 1.00 32.93 136 LYS A C 1
ATOM 5289 O O . LYS B 1 140 ? 13.166 -6.630 24.034 1.00 33.39 136 LYS A O 1
ATOM 5308 N N . PRO B 1 141 ? 11.668 -7.614 22.695 1.00 31.21 137 PRO A N 1
ATOM 5309 C CA . PRO B 1 141 ? 12.305 -8.915 22.944 1.00 30.08 137 PRO A CA 1
ATOM 5310 C C . PRO B 1 141 ? 13.760 -8.963 22.493 1.00 30.57 137 PRO A C 1
ATOM 5311 O O . PRO B 1 141 ? 14.596 -9.572 23.175 1.00 32.59 137 PRO A O 1
ATOM 5322 N N . LEU B 1 142 ? 14.100 -8.315 21.378 1.00 30.29 138 LEU A N 1
ATOM 5323 C CA . LEU B 1 142 ? 15.488 -8.350 20.921 1.00 30.54 138 LEU A CA 1
ATOM 5324 C C . LEU B 1 142 ? 16.399 -7.578 21.875 1.00 33.70 138 LEU A C 1
ATOM 5325 O O . LEU B 1 142 ? 17.503 -8.033 22.202 1.00 34.87 138 LEU A O 1
ATOM 5341 N N . SER B 1 143 ? 15.953 -6.423 22.357 1.00 35.96 139 SER A N 1
ATOM 5342 C CA . SER B 1 143 ? 16.802 -5.640 23.241 1.00 39.39 139 SER A CA 1
ATOM 5343 C C . SER B 1 143 ? 17.004 -6.321 24.594 1.00 43.00 139 SER A C 1
ATOM 5344 O O . SER B 1 143 ? 18.001 -6.043 25.270 1.00 43.80 139 SER A O 1
ATOM 5352 N N . GLU B 1 144 ? 16.108 -7.228 24.986 1.00 46.43 140 GLU A N 1
ATOM 5353 C CA . GLU B 1 144 ? 16.159 -7.868 26.295 1.00 51.68 140 GLU A CA 1
ATOM 5354 C C . GLU B 1 144 ? 16.881 -9.211 26.296 1.00 52.52 140 GLU A C 1
ATOM 5355 O O . GLU B 1 144 ? 17.022 -9.816 27.368 1.00 53.55 140 GLU A O 1
ATOM 5367 N N . MET B 1 145 ? 17.353 -9.695 25.130 1.00 51.72 141 MET A N 1
ATOM 5368 C CA . MET B 1 145 ? 18.055 -10.976 25.112 1.00 50.43 141 MET A CA 1
ATOM 5369 C C . MET B 1 145 ? 19.570 -10.774 24.938 1.00 51.20 141 MET A C 1
ATOM 5370 O O . MET B 1 145 ? 20.013 -9.751 24.407 1.00 51.80 141 MET A O 1
ATOM 5384 N N . PRO B 1 146 ? 20.389 -11.713 25.409 1.00 51.58 142 PRO A N 1
ATOM 5385 C CA . PRO B 1 146 ? 21.848 -11.578 25.319 1.00 52.51 142 PRO A CA 1
ATOM 5386 C C . PRO B 1 146 ? 22.378 -11.959 23.936 1.00 53.19 142 PRO A C 1
ATOM 5387 O O . PRO B 1 146 ? 21.637 -12.358 23.044 1.00 53.63 142 PRO A O 1
ATOM 5398 N N . ALA B 1 147 ? 23.700 -11.821 23.777 1.00 52.50 143 ALA A N 1
ATOM 5399 C CA . ALA B 1 147 ? 24.330 -11.972 22.464 1.00 51.38 143 ALA A CA 1
ATOM 5400 C C . ALA B 1 147 ? 24.059 -13.342 21.855 1.00 48.38 143 ALA A C 1
ATOM 5401 O O . ALA B 1 147 ? 23.785 -13.458 20.653 1.00 47.24 143 ALA A O 1
ATOM 5408 N N . LYS B 1 148 ? 24.144 -14.395 22.663 1.00 46.91 144 LYS A N 1
ATOM 5409 C CA . LYS B 1 148 ? 23.997 -15.736 22.118 1.00 47.32 144 LYS A CA 1
ATOM 5410 C C . LYS B 1 148 ? 22.590 -15.935 21.571 1.00 43.86 144 LYS A C 1
ATOM 5411 O O . LYS B 1 148 ? 22.406 -16.493 20.483 1.00 42.51 144 LYS A O 1
ATOM 5430 N N . GLU B 1 149 ? 21.588 -15.426 22.281 1.00 42.03 145 GLU A N 1
ATOM 5431 C CA . GLU B 1 149 ? 20.219 -15.573 21.805 1.00 41.42 145 GLU A CA 1
ATOM 5432 C C . GLU B 1 149 ? 19.963 -14.714 20.574 1.00 37.61 145 GLU A C 1
ATOM 5433 O O . GLU B 1 149 ? 19.188 -15.108 19.696 1.00 37.08 145 GLU A O 1
ATOM 5445 N N . ARG B 1 150 ? 20.596 -13.544 20.486 1.00 36.39 146 ARG A N 1
ATOM 5446 C CA . ARG B 1 150 ? 20.463 -12.726 19.284 1.00 34.43 146 ARG A CA 1
ATOM 5447 C C . ARG B 1 150 ? 21.015 -13.447 18.058 1.00 31.57 146 ARG A C 1
ATOM 5448 O O . ARG B 1 150 ? 20.401 -13.397 16.988 1.00 30.70 146 ARG A O 1
ATOM 5469 N N . VAL B 1 151 ? 22.170 -14.117 18.186 1.00 31.39 147 VAL A N 1
ATOM 5470 C CA . VAL B 1 151 ? 22.744 -14.841 17.044 1.00 33.11 147 VAL A CA 1
ATOM 5471 C C . VAL B 1 151 ? 22.031 -16.166 16.773 1.00 32.42 147 VAL A C 1
ATOM 5472 O O . VAL B 1 151 ? 22.159 -16.717 15.672 1.00 32.22 147 VAL A O 1
ATOM 5485 N N . GLU B 1 152 ? 21.276 -16.685 17.738 1.00 32.18 148 GLU A N 1
ATOM 5486 C CA . GLU B 1 152 ? 20.345 -17.774 17.458 1.00 33.33 148 GLU A CA 1
ATOM 5487 C C . GLU B 1 152 ? 19.223 -17.336 16.518 1.00 31.33 148 GLU A C 1
ATOM 5488 O O . GLU B 1 152 ? 18.615 -18.180 15.849 1.00 33.57 148 GLU A O 1
ATOM 5500 N N . ILE B 1 153 ? 18.933 -16.039 16.453 1.00 27.55 149 ILE A N 1
ATOM 5501 C CA . ILE B 1 153 ? 18.009 -15.491 15.461 1.00 25.53 149 ILE A CA 1
ATOM 5502 C C . ILE B 1 153 ? 18.782 -14.487 14.612 1.00 24.70 149 ILE A C 1
ATOM 5503 O O . ILE B 1 153 ? 18.391 -13.319 14.484 1.00 23.83 149 ILE A O 1
ATOM 5519 N N . SER B 1 154 ? 19.888 -14.948 14.026 1.00 24.80 150 SER A N 1
ATOM 5520 C CA . SER B 1 154 ? 20.817 -14.050 13.334 1.00 24.47 150 SER A CA 1
ATOM 5521 C C . SER B 1 154 ? 20.183 -13.371 12.126 1.00 24.77 150 SER A C 1
ATOM 5522 O O . SER B 1 154 ? 20.600 -12.268 11.751 1.00 25.67 150 SER A O 1
ATOM 5530 N N . HIS B 1 155 ? 19.199 -14.004 11.482 1.00 24.46 151 HIS A N 1
ATOM 5531 C CA . HIS B 1 155 ? 18.548 -13.342 10.355 1.00 24.53 151 HIS A CA 1
ATOM 5532 C C . HIS B 1 155 ? 17.680 -12.171 10.815 1.00 23.71 151 HIS A C 1
ATOM 5533 O O . HIS B 1 155 ? 17.676 -11.120 10.165 1.00 23.09 151 HIS A O 1
ATOM 5546 N N . ILE B 1 156 ? 16.961 -12.319 11.933 1.00 23.12 152 ILE A N 1
ATOM 5547 C CA . ILE B 1 156 ? 16.291 -11.163 12.545 1.00 21.07 152 ILE A CA 1
ATOM 5548 C C . ILE B 1 156 ? 17.312 -10.102 12.941 1.00 21.54 152 ILE A C 1
ATOM 5549 O O . ILE B 1 156 ? 17.119 -8.910 12.679 1.00 21.61 152 ILE A O 1
ATOM 5565 N N . TYR B 1 157 ? 18.392 -10.509 13.620 1.00 20.98 153 TYR A N 1
ATOM 5566 C CA . TYR B 1 157 ? 19.352 -9.524 14.116 1.00 21.84 153 TYR A CA 1
ATOM 5567 C C . TYR B 1 157 ? 19.899 -8.699 12.963 1.00 21.60 153 TYR A C 1
ATOM 5568 O O . TYR B 1 157 ? 19.939 -7.465 13.029 1.00 21.56 153 TYR A O 1
ATOM 5586 N N . ARG B 1 158 ? 20.293 -9.371 11.881 1.00 22.13 154 ARG A N 1
ATOM 5587 C CA . ARG B 1 158 ? 20.848 -8.675 10.725 1.00 22.65 154 ARG A CA 1
ATOM 5588 C C . ARG B 1 158 ? 19.817 -7.742 10.094 1.00 21.45 154 ARG A C 1
ATOM 5589 O O . ARG B 1 158 ? 20.120 -6.587 9.770 1.00 21.96 154 ARG A O 1
ATOM 5610 N N . TRP B 1 159 ? 18.589 -8.245 9.901 1.00 20.38 155 TRP A N 1
ATOM 5611 C CA . TRP B 1 159 ? 17.516 -7.451 9.312 1.00 19.64 155 TRP A CA 1
ATOM 5612 C C . TRP B 1 159 ? 17.207 -6.243 10.181 1.00 19.62 155 TRP A C 1
ATOM 5613 O O . TRP B 1 159 ? 17.025 -5.126 9.672 1.00 20.30 155 TRP A O 1
ATOM 5634 N N . PHE B 1 160 ? 17.188 -6.442 11.497 1.00 20.45 156 PHE A N 1
ATOM 5635 C CA . PHE B 1 160 ? 16.884 -5.354 12.428 1.00 20.08 156 PHE A CA 1
ATOM 5636 C C . PHE B 1 160 ? 17.937 -4.256 12.330 1.00 20.71 156 PHE A C 1
ATOM 5637 O O . PHE B 1 160 ? 17.609 -3.065 12.246 1.00 20.91 156 PHE A O 1
ATOM 5654 N N . LEU B 1 161 ? 19.208 -4.638 12.332 1.00 19.74 157 LEU A N 1
ATOM 5655 C CA . LEU B 1 161 ? 20.269 -3.644 12.207 1.00 20.58 157 LEU A CA 1
ATOM 5656 C C . LEU B 1 161 ? 20.176 -2.921 10.880 1.00 21.18 157 LEU A C 1
ATOM 5657 O O . LEU B 1 161 ? 20.453 -1.723 10.800 1.00 23.82 157 LEU A O 1
ATOM 5673 N N . HIS B 1 162 ? 19.828 -3.641 9.811 1.00 21.59 158 HIS A N 1
ATOM 5674 C CA . HIS B 1 162 ? 19.706 -3.004 8.507 1.00 23.30 158 HIS A CA 1
ATOM 5675 C C . HIS B 1 162 ? 18.601 -1.951 8.502 1.00 23.79 158 HIS A C 1
ATOM 5676 O O . HIS B 1 162 ? 18.778 -0.857 7.948 1.00 25.47 158 HIS A O 1
ATOM 5689 N N . ILE B 1 163 ? 17.454 -2.256 9.109 1.00 23.92 159 ILE A N 1
ATOM 5690 C CA A ILE B 1 163 ? 16.388 -1.264 9.217 0.74 24.43 159 ILE A CA 1
ATOM 5691 C CA B ILE B 1 163 ? 16.388 -1.262 9.220 0.26 24.18 159 ILE A CA 1
ATOM 5692 C C . ILE B 1 163 ? 16.837 -0.096 10.087 1.00 24.78 159 ILE A C 1
ATOM 5693 O O . ILE B 1 163 ? 16.596 1.072 9.760 1.00 25.26 159 ILE A O 1
ATOM 5724 N N . GLN B 1 164 ? 17.491 -0.393 11.202 1.00 25.19 160 GLN A N 1
ATOM 5725 C CA . GLN B 1 164 ? 17.978 0.660 12.076 1.00 27.06 160 GLN A CA 1
ATOM 5726 C C . GLN B 1 164 ? 18.891 1.611 11.326 1.00 28.14 160 GLN A C 1
ATOM 5727 O O . GLN B 1 164 ? 18.807 2.827 11.504 1.00 31.41 160 GLN A O 1
ATOM 5741 N N . GLU B 1 165 ? 19.760 1.078 10.469 1.00 27.70 161 GLU A N 1
ATOM 5742 C CA . GLU B 1 165 ? 20.759 1.910 9.821 1.00 29.84 161 GLU A CA 1
ATOM 5743 C C . GLU B 1 165 ? 20.220 2.654 8.611 1.00 31.20 161 GLU A C 1
ATOM 5744 O O . GLU B 1 165 ? 20.776 3.695 8.240 1.00 35.40 161 GLU A O 1
ATOM 5756 N N . THR B 1 166 ? 19.170 2.148 7.980 1.00 29.86 162 THR A N 1
ATOM 5757 C CA . THR B 1 166 ? 18.701 2.726 6.735 1.00 30.06 162 THR A CA 1
ATOM 5758 C C . THR B 1 166 ? 17.435 3.544 6.882 1.00 29.18 162 THR A C 1
ATOM 5759 O O . THR B 1 166 ? 17.247 4.484 6.104 1.00 32.07 162 THR A O 1
ATOM 5770 N N . LEU B 1 167 ? 16.567 3.234 7.848 1.00 27.62 163 LEU A N 1
ATOM 5771 C CA . LEU B 1 167 ? 15.272 3.909 7.955 1.00 27.07 163 LEU A CA 1
ATOM 5772 C C . LEU B 1 167 ? 15.143 4.821 9.154 1.00 27.89 163 LEU A C 1
ATOM 5773 O O . LEU B 1 167 ? 14.467 5.848 9.060 1.00 28.36 163 LEU A O 1
ATOM 5789 N N . VAL B 1 168 ? 15.704 4.444 10.300 1.00 26.90 164 VAL A N 1
ATOM 5790 C CA . VAL B 1 168 ? 15.506 5.224 11.518 1.00 28.81 164 VAL A CA 1
ATOM 5791 C C . VAL B 1 168 ? 16.058 6.628 11.308 1.00 30.12 164 VAL A C 1
ATOM 5792 O O . VAL B 1 168 ? 17.169 6.803 10.795 1.00 32.59 164 VAL A O 1
ATOM 5805 N N . GLY B 1 169 ? 15.266 7.633 11.691 1.00 30.70 165 GLY A N 1
ATOM 5806 C CA . GLY B 1 169 ? 15.636 9.022 11.485 1.00 31.89 165 GLY A CA 1
ATOM 5807 C C . GLY B 1 169 ? 15.183 9.931 12.606 1.00 32.09 165 GLY A C 1
ATOM 5808 O O . GLY B 1 169 ? 15.150 9.514 13.767 1.00 32.50 165 GLY A O 1
ATOM 5812 N N . LYS B 1 170 ? 14.767 11.155 12.247 1.00 31.18 166 LYS A N 1
ATOM 5813 C CA . LYS B 1 170 ? 14.477 12.198 13.231 1.00 34.67 166 LYS A CA 1
ATOM 5814 C C . LYS B 1 170 ? 13.314 11.831 14.149 1.00 30.48 166 LYS A C 1
ATOM 5815 O O . LYS B 1 170 ? 13.313 12.197 15.332 1.00 32.18 166 LYS A O 1
ATOM 5834 N N . PHE B 1 171 ? 12.289 11.158 13.627 1.00 26.54 167 PHE A N 1
ATOM 5835 C CA . PHE B 1 171 ? 11.083 10.976 14.426 1.00 25.49 167 PHE A CA 1
ATOM 5836 C C . PHE B 1 171 ? 11.190 9.800 15.383 1.00 24.06 167 PHE A C 1
ATOM 5837 O O . PHE B 1 171 ? 10.573 9.831 16.454 1.00 26.37 167 PHE A O 1
ATOM 5854 N N . THR B 1 172 ? 11.956 8.771 15.033 1.00 24.58 168 THR A N 1
ATOM 5855 C CA . THR B 1 172 ? 12.072 7.598 15.889 1.00 25.97 168 THR A CA 1
ATOM 5856 C C . THR B 1 172 ? 12.813 7.947 17.168 1.00 28.36 168 THR A C 1
ATOM 5857 O O . THR B 1 172 ? 13.865 8.594 17.127 1.00 30.28 168 THR A O 1
ATOM 5868 N N . THR B 1 173 ? 12.268 7.490 18.301 1.00 30.05 169 THR A N 1
ATOM 5869 C CA . THR B 1 173 ? 12.844 7.703 19.621 1.00 32.07 169 THR A CA 1
ATOM 5870 C C . THR B 1 173 ? 13.451 6.440 20.217 1.00 32.83 169 THR A C 1
ATOM 5871 O O . THR B 1 173 ? 14.126 6.520 21.249 1.00 35.57 169 THR A O 1
ATOM 5882 N N . LEU B 1 174 ? 13.245 5.289 19.595 1.00 32.67 170 LEU A N 1
ATOM 5883 C CA . LEU B 1 174 ? 13.925 4.070 20.007 1.00 33.61 170 LEU A CA 1
ATOM 5884 C C . LEU B 1 174 ? 15.432 4.230 19.845 1.00 36.58 170 LEU A C 1
ATOM 5885 O O . LEU B 1 174 ? 15.914 4.675 18.798 1.00 36.71 170 LEU A O 1
ATOM 5901 N N . LYS B 1 175 ? 16.172 3.851 20.884 1.00 38.42 171 LYS A N 1
ATOM 5902 C CA . LYS B 1 175 ? 17.622 3.956 20.871 1.00 41.44 171 LYS A CA 1
ATOM 5903 C C . LYS B 1 175 ? 18.218 2.820 20.056 1.00 39.89 171 LYS A C 1
ATOM 5904 O O . LYS B 1 175 ? 17.618 1.751 19.918 1.00 38.40 171 LYS A O 1
ATOM 5923 N N . LYS B 1 176 ? 19.414 3.061 19.512 1.00 40.10 172 LYS A N 1
ATOM 5924 C CA . LYS B 1 176 ? 20.153 2.003 18.837 1.00 43.68 172 LYS A CA 1
ATOM 5925 C C . LYS B 1 176 ? 20.408 0.861 19.807 1.00 44.08 172 LYS A C 1
ATOM 5926 O O . LYS B 1 176 ? 20.565 1.063 21.014 1.00 41.52 172 LYS A O 1
ATOM 5945 N N . LEU B 1 177 ? 20.499 -0.344 19.249 1.00 47.33 173 LEU A N 1
ATOM 5946 C CA . LEU B 1 177 ? 20.498 -1.554 20.061 1.00 53.01 173 LEU A CA 1
ATOM 5947 C C . LEU B 1 177 ? 21.726 -1.635 20.972 1.00 59.12 173 LEU A C 1
ATOM 5948 O O . LEU B 1 177 ? 21.596 -1.815 22.190 1.00 60.03 173 LEU A O 1
ATOM 5964 N N . GLU B 1 178 ? 22.924 -1.511 20.410 1.00 63.38 174 GLU A N 1
ATOM 5965 C CA . GLU B 1 178 ? 24.147 -1.567 21.217 1.00 67.58 174 GLU A CA 1
ATOM 5966 C C . GLU B 1 178 ? 25.341 -1.038 20.427 1.00 68.33 174 GLU A C 1
ATOM 5967 O O . GLU B 1 178 ? 25.291 0.060 19.865 1.00 68.65 174 GLU A O 1
#

Organism: Plasmodium vivax (strain Salvador I) (NCBI:txid126793)

Secondary structure (DSSP, 8-state):
--EEE-TT-HHHHHHHHHHHHIIIIIITT-TT---PPEEE-SS-EEEETTEEEESHHHHHHHHHHHHT-HHHHHTGGGT-HHHHHHHHHHHHHTTT---HHHHHHHHHHHHH-SSSS-SSS--HHHHHHHHHHHHHHHTS-HHHHHHTHHHHHHHHHHHHHT--SS--PPP--/-PPP--EEE-TT-HHHHHHHHHHHHIIIII-SSGGGS----EEE-SS-EEEETTEEEESHHHHHHHHHHHHT-HHHHHTGGGT-HHHHHHHHHHHHHTTT---HHHHHHHHHHTSS-SSSS-SSS--HHHHHHHHHHHHHHHHS-HHHHGGGHHHHHHHHHHHHHH--SS--SPPS--

InterPro domains:
  IPR002547 tRNA-binding domain [PF01588] (249-342)
  IPR002547 tRNA-binding domain [PS50886] (243-344)
  IPR012340 Nucleic acid-binding, OB-fold [G3DSA:2.40.50.140] (241-405)
  IPR012340 Nucleic acid-binding, OB-fold [SSF50249] (242-398)
  IPR036282 Glutathione S-transferase, C-terminal domain superfamily [SSF47616] (56-163)
  IPR053836 Nuclear-export cofactor Arc1-like, N-terminal domain [PF21972] (103-163)

Nearest PDB structures (foldseek):
  5zkf-assembly2_D-2  TM=9.938E-01  e=2.994E-29  Plasmodium vivax
  5zkf-assembly2_C  TM=9.914E-01  e=4.951E-28  Plasmodium vivax
  5zkf-assembly1_A  TM=9.933E-01  e=8.472E-28  Plasmodium vivax
  6jre-assembly1_B-2  TM=9.895E-01  e=1.779E-26  Plasmodium vivax
  5zkh-assembly1_B  TM=9.822E-01  e=9.955E-24  Plasmodium falciparum Dd2

Foldseek 3Di:
DDDFLEWEAEPPDLLRLLVLLVVLCCVQPNDDPCVVPDDGHYHHDHFTWDGHNPDIAGHRPRVVVVVCVVSVCLCVQQVVVVVRNVVLVVQLVVCVVVVLEDDPVNLVVQLVCLPPALENGDNPDYHSNLSSNLSSCVVVVQPDDPVVCVVSVSVVNSNLVCCVRRDDDSRPDDDPPD/DEKEAEPPALLRLLVLLVVLQCCQPPCPPVVVDDDHDYHYDHFIWDDDDNDIDGHRPRVVVVVCVVSVCPCVAQVVVVVRNVVQVVQLVVCVVVVLEADPVNLVVQLVCLVVALENGDNPDHHSNRSSNLSSVLVVLLPDDDVVCVVSVSVNVSSVVCVVRRDDDRRPDDDRD

Sequence (351 aa):
GAMAMVLTTLVQDDVKSDILKLVLDFIKAVVVKDDEKVAFPEVRHEKKISFQYKDKQYKELFCTLYAIIDIYDCYNELFNEDEGKVSENEEFIFHLASSDKFKLKQLDMKHLNDLLCEKSYIVSNRHASIVDIFYFCSVYKPLSSEMPAKERVEISHIYRWFLHIQETLVGKFTTLKKLEVMVLTLVQDDVKSDILKLVLDFIKAVVVKDDEKVAFPEVRHEKKISFQYKDKQYKELFCCTLYAIIDIYDCYNELFNEDEGKVSSENEEFIFHLASDKFKLKQLDMKHLNDLLCCEKSYIVSNRHASIVDIFYFCSVYKPLSEMPAKERVEISHIYRWFLHIIQETLVGKFTTLKKLE

B-factor: mean 34.81, std 13.11, range [15.14, 130.34]

Solvent-accessible surface area: 17718 Å² total

Radius of gyration: 21.42 Å; Cα contacts (8 Å, |Δi|>4): 438; chains: 2; bounding box: 63×47×47 Å